Protein AF-A0A2S9F9P0-F1 (afdb_monomer_lite)

Sequence (264 aa):
LFSNRAIDYFRSATLDDRRYLLFNPVTKSKVTSEGEKVVTLLWDVLAAKGFEKNTYFCQVKDLIGALPRLEGTVHVNVAQILKFMPNYMLNPADYPQIDTRDDPADDVFFWSQGPARGASKVQFADWAPVYEKNLNIANVARFYEQVQAFKELLTTAAPDAEQQADLDFVLVIGHLFTLVVYGQLILEQAELTGLEADLVDQIFDVQIRDFSAYAVALHGKPSSTPAQQEWALSAVRKPVADPARFDRVWQQVRSYDGAYAMRP

Foldseek 3Di:
DLVQLLVLLLLVDDPQRPVNQLSVLLCQAVVLVVQLVVLVVVCVVCPPVCCPPPDPSVVCNVCSVCRSPVPHHSLVSLLSNVLQLCQQLPNADDDDDGARDPDPDDSVVVVVPDDPPPSNVRHHHHLLVLLVVLVVQQLSVLVVLLSVLLSVCCVPVNQDPVLNVVSQLSSLNSQLSSLSSSLSSLSVVCVNVVPDSLVNSVVSQVSLVSNLVSLVVNLPDPPHDPVSVVSSVVSRDHRDDDVVSVVVVVVVVVVCVVVDDDDD

pLDDT: mean 93.83, std 5.95, range [64.88, 98.88]

Radius of gyration: 19.69 Å; chains: 1; bounding box: 42×45×58 Å

Structure (mmCIF, N/CA/C/O backbone):
data_AF-A0A2S9F9P0-F1
#
_entry.id   AF-A0A2S9F9P0-F1
#
loop_
_atom_site.group_PDB
_atom_site.id
_atom_site.type_symbol
_atom_site.label_atom_id
_atom_site.label_alt_id
_atom_site.label_comp_id
_atom_site.label_asym_id
_atom_site.label_entity_id
_atom_site.label_seq_id
_atom_site.pdbx_PDB_ins_code
_atom_site.Cartn_x
_atom_site.Cartn_y
_atom_site.Cartn_z
_atom_site.occupancy
_atom_site.B_iso_or_equiv
_atom_site.auth_seq_id
_atom_site.auth_comp_id
_atom_site.auth_asym_id
_atom_site.auth_atom_id
_atom_site.pdbx_PDB_model_num
ATOM 1 N N . LEU A 1 1 ? -5.703 -6.388 8.093 1.00 95.19 1 LEU A N 1
ATOM 2 C CA . LEU A 1 1 ? -6.173 -6.682 6.719 1.00 95.19 1 LEU A CA 1
ATOM 3 C C . LEU A 1 1 ? -5.036 -7.227 5.869 1.00 95.19 1 LEU A C 1
ATOM 5 O O . LEU A 1 1 ? -4.932 -8.441 5.799 1.00 95.19 1 LEU A O 1
ATOM 9 N N . PHE A 1 2 ? -4.133 -6.382 5.355 1.00 97.69 2 PHE A N 1
ATOM 10 C CA . PHE A 1 2 ? -3.025 -6.815 4.489 1.00 97.69 2 PHE A CA 1
ATOM 11 C C . PHE A 1 2 ? -2.223 -8.010 5.031 1.00 97.69 2 PHE A C 1
ATOM 13 O O . PHE A 1 2 ? -2.127 -9.026 4.356 1.00 97.69 2 PHE A O 1
ATOM 20 N N . SER A 1 3 ? -1.684 -7.921 6.256 1.00 96.69 3 SER A N 1
ATOM 21 C CA . SER A 1 3 ? -0.835 -8.990 6.807 1.00 96.69 3 SER A CA 1
ATOM 22 C C . SER A 1 3 ? -1.573 -10.313 6.995 1.00 96.69 3 SER A C 1
ATOM 24 O O . SER A 1 3 ? -0.977 -11.357 6.773 1.00 96.69 3 SER A O 1
ATOM 26 N N . ASN A 1 4 ? -2.862 -10.276 7.359 1.00 95.88 4 ASN A N 1
ATOM 27 C CA . ASN A 1 4 ? -3.669 -11.494 7.477 1.00 95.88 4 ASN A CA 1
ATOM 28 C C . ASN A 1 4 ? -3.796 -12.168 6.114 1.00 95.88 4 ASN A C 1
ATOM 30 O O . ASN A 1 4 ? -3.543 -13.360 6.006 1.00 95.88 4 ASN A O 1
ATOM 34 N N . ARG A 1 5 ? -4.063 -11.383 5.064 1.00 98.00 5 ARG A N 1
ATOM 35 C CA . ARG A 1 5 ? -4.126 -11.930 3.713 1.00 98.00 5 ARG A CA 1
ATOM 36 C C . ARG A 1 5 ? -2.781 -12.453 3.230 1.00 98.00 5 ARG A C 1
ATOM 38 O O . ARG A 1 5 ? -2.704 -13.504 2.609 1.00 98.00 5 ARG A O 1
ATOM 45 N N . ALA A 1 6 ? -1.702 -11.728 3.524 1.00 97.44 6 ALA A N 1
ATOM 46 C CA . ALA A 1 6 ? -0.351 -12.145 3.172 1.00 97.44 6 ALA A CA 1
ATOM 47 C C . ALA A 1 6 ? 0.015 -13.495 3.815 1.00 97.44 6 ALA A C 1
ATOM 49 O O . ALA A 1 6 ? 0.656 -14.311 3.157 1.00 97.44 6 ALA A O 1
ATOM 50 N N . ILE A 1 7 ? -0.434 -13.762 5.050 1.00 96.00 7 ILE A N 1
ATOM 51 C CA . ILE A 1 7 ? -0.229 -15.054 5.725 1.00 96.00 7 ILE A CA 1
ATOM 52 C C . ILE A 1 7 ? -0.832 -16.203 4.912 1.00 96.00 7 ILE A C 1
ATOM 54 O O . ILE A 1 7 ? -0.161 -17.219 4.755 1.00 96.00 7 ILE A O 1
ATOM 58 N N . ASP A 1 8 ? -2.018 -16.045 4.320 1.00 97.00 8 ASP A N 1
ATOM 59 C CA . ASP A 1 8 ? -2.614 -17.099 3.487 1.00 97.00 8 ASP A CA 1
ATOM 60 C C . ASP A 1 8 ? -1.707 -17.475 2.304 1.00 97.00 8 ASP A C 1
ATOM 62 O O . ASP A 1 8 ? -1.494 -18.654 2.012 1.00 97.00 8 ASP A O 1
ATOM 66 N N . TYR A 1 9 ? -1.096 -16.473 1.664 1.00 96.25 9 TYR A N 1
ATOM 67 C CA . TYR A 1 9 ? -0.104 -16.690 0.609 1.00 96.25 9 TYR A CA 1
ATOM 68 C C . TYR A 1 9 ? 1.187 -17.321 1.138 1.00 96.25 9 TYR A C 1
ATOM 70 O O . TYR A 1 9 ? 1.811 -18.109 0.433 1.00 96.25 9 TYR A O 1
ATOM 78 N N . PHE A 1 10 ? 1.604 -16.998 2.364 1.00 94.88 10 PHE A N 1
ATOM 79 C CA . PHE A 1 10 ? 2.802 -17.582 2.977 1.00 94.88 10 PHE A CA 1
ATOM 80 C C . PHE A 1 10 ? 2.592 -19.068 3.268 1.00 94.88 10 PHE A C 1
ATOM 82 O O . PHE A 1 10 ? 3.451 -19.887 2.946 1.00 94.88 10 PHE A O 1
ATOM 89 N N . ARG A 1 11 ? 1.423 -19.416 3.813 1.00 95.31 11 ARG A N 1
ATOM 90 C CA . ARG A 1 11 ? 1.030 -20.786 4.170 1.00 95.31 11 ARG A CA 1
ATOM 91 C C . ARG A 1 11 ? 0.621 -21.641 2.968 1.00 95.31 11 ARG A C 1
ATOM 93 O O . ARG A 1 11 ? 0.435 -22.845 3.115 1.00 95.31 11 ARG A O 1
ATOM 100 N N . SER A 1 12 ? 0.489 -21.029 1.792 1.00 94.88 12 SER A N 1
ATOM 101 C CA . SER A 1 12 ? 0.196 -21.708 0.520 1.00 94.88 12 SER A CA 1
ATOM 102 C C . SER A 1 12 ? 1.380 -21.692 -0.453 1.00 94.88 12 SER A C 1
ATOM 104 O O . SER A 1 12 ? 1.256 -22.145 -1.590 1.00 94.88 12 SER A O 1
ATOM 106 N N . ALA A 1 13 ? 2.526 -21.149 -0.034 1.00 94.31 13 ALA A N 1
ATOM 107 C CA . ALA A 1 13 ? 3.686 -20.975 -0.894 1.00 94.31 13 ALA A CA 1
ATOM 108 C C . ALA A 1 13 ? 4.312 -22.315 -1.308 1.00 94.31 13 ALA A C 1
ATOM 110 O O . ALA A 1 13 ? 4.388 -23.267 -0.530 1.00 94.31 13 ALA A O 1
ATOM 111 N N . THR A 1 14 ? 4.807 -22.366 -2.544 1.00 93.25 14 THR A N 1
ATOM 112 C CA . THR A 1 14 ? 5.525 -23.518 -3.106 1.00 93.25 14 THR A CA 1
ATOM 113 C C . THR A 1 14 ? 6.700 -23.043 -3.970 1.00 93.25 14 THR A C 1
ATOM 115 O O . THR A 1 14 ? 6.962 -21.845 -4.104 1.00 93.25 14 THR A O 1
ATOM 118 N N . LEU A 1 15 ? 7.455 -23.972 -4.571 1.00 92.31 15 LEU A N 1
ATOM 119 C CA . LEU A 1 15 ? 8.487 -23.600 -5.549 1.00 92.31 15 LEU A CA 1
ATOM 120 C C . LEU A 1 15 ? 7.892 -23.008 -6.838 1.00 92.31 15 LEU A C 1
ATOM 122 O O . LEU A 1 15 ? 8.567 -22.201 -7.482 1.00 92.31 15 LEU A O 1
ATOM 126 N N . ASP A 1 16 ? 6.645 -23.361 -7.161 1.00 91.31 16 ASP A N 1
ATOM 127 C CA . ASP A 1 16 ? 5.926 -22.893 -8.350 1.00 91.31 16 ASP A CA 1
ATOM 128 C C . ASP A 1 16 ? 5.093 -21.630 -8.058 1.00 91.31 16 ASP A C 1
ATOM 130 O O . ASP A 1 16 ? 4.994 -20.737 -8.901 1.00 91.31 16 ASP A O 1
ATOM 134 N N . ASP A 1 17 ? 4.568 -21.492 -6.834 1.00 93.88 17 ASP A N 1
ATOM 135 C CA . ASP A 1 17 ? 3.888 -20.286 -6.353 1.00 93.88 17 ASP A CA 1
ATOM 136 C C . ASP A 1 17 ? 4.752 -19.520 -5.347 1.00 93.88 17 ASP A C 1
ATOM 138 O O . ASP A 1 17 ? 4.771 -19.779 -4.140 1.00 93.88 17 ASP A O 1
ATOM 142 N N . ARG A 1 18 ? 5.472 -18.532 -5.881 1.00 94.19 18 ARG A N 1
ATOM 143 C CA . ARG A 1 18 ? 6.417 -17.700 -5.131 1.00 94.19 18 ARG A CA 1
ATOM 144 C C . ARG A 1 18 ? 5.903 -16.279 -4.887 1.00 94.19 18 ARG A C 1
ATOM 146 O O . ARG A 1 18 ? 6.705 -15.395 -4.576 1.00 94.19 18 ARG A O 1
ATOM 153 N N . ARG A 1 19 ? 4.589 -16.037 -5.006 1.00 95.50 19 ARG A N 1
ATOM 154 C CA . ARG A 1 19 ? 3.974 -14.702 -4.830 1.00 95.50 19 ARG A CA 1
ATOM 155 C C . ARG A 1 19 ? 4.250 -14.101 -3.445 1.00 95.50 19 ARG A C 1
ATOM 157 O O . ARG A 1 19 ? 4.406 -12.886 -3.318 1.00 95.50 19 ARG A O 1
ATOM 164 N N . TYR A 1 20 ? 4.439 -14.952 -2.430 1.00 93.88 20 TYR A N 1
ATOM 165 C CA . TYR A 1 20 ? 4.835 -14.554 -1.073 1.00 93.88 20 TYR A CA 1
ATOM 166 C C . TYR A 1 20 ? 6.089 -13.663 -1.019 1.00 93.88 20 TYR A C 1
ATOM 168 O O . TYR A 1 20 ? 6.221 -12.844 -0.108 1.00 93.88 20 TYR A O 1
ATOM 176 N N . LEU A 1 21 ? 6.996 -13.783 -1.998 1.00 93.94 21 LEU A N 1
ATOM 177 C CA . LEU A 1 21 ? 8.233 -13.001 -2.053 1.00 93.94 21 LEU A CA 1
ATOM 178 C C . LEU A 1 21 ? 8.004 -11.501 -2.269 1.00 93.94 21 LEU A C 1
ATOM 180 O O . LEU A 1 21 ? 8.886 -10.719 -1.923 1.00 93.94 21 LEU A O 1
ATOM 184 N N . LEU A 1 22 ? 6.854 -11.099 -2.817 1.00 95.25 22 LEU A N 1
ATOM 185 C CA . LEU A 1 22 ? 6.439 -9.697 -2.885 1.00 95.25 22 LEU A CA 1
ATOM 186 C C . LEU A 1 22 ? 5.702 -9.279 -1.609 1.00 95.25 22 LEU A C 1
ATOM 188 O O . LEU A 1 22 ? 5.976 -8.218 -1.053 1.00 95.25 22 LEU A O 1
ATOM 192 N N . PHE A 1 23 ? 4.782 -10.107 -1.116 1.00 95.62 23 PHE A N 1
ATOM 193 C CA . PHE A 1 23 ? 3.949 -9.727 0.026 1.00 95.62 23 PHE A CA 1
ATOM 194 C C . PHE A 1 23 ? 4.746 -9.632 1.330 1.00 95.62 23 PHE A C 1
ATOM 196 O O . PHE A 1 23 ? 4.470 -8.754 2.141 1.00 95.62 23 PHE A O 1
ATOM 203 N N . ASN A 1 24 ? 5.785 -10.451 1.507 1.00 91.88 24 ASN A N 1
ATOM 204 C CA . ASN A 1 24 ? 6.659 -10.391 2.678 1.00 91.88 24 ASN A CA 1
ATOM 205 C C . ASN A 1 24 ? 7.367 -9.028 2.846 1.00 91.88 24 ASN A C 1
ATOM 207 O O . ASN A 1 24 ? 7.176 -8.382 3.881 1.00 91.88 24 ASN A O 1
ATOM 211 N N . PRO A 1 25 ? 8.117 -8.505 1.854 1.00 90.81 25 PRO A N 1
ATOM 212 C CA . PRO A 1 25 ? 8.732 -7.189 1.992 1.00 90.81 25 PRO A CA 1
ATOM 213 C C . PRO A 1 25 ? 7.705 -6.047 2.074 1.00 90.81 25 PRO A C 1
ATOM 215 O O . PRO A 1 25 ? 7.995 -5.036 2.718 1.00 90.81 25 PRO A O 1
ATOM 218 N N . VAL A 1 26 ? 6.497 -6.184 1.506 1.00 94.44 26 VAL A N 1
ATOM 219 C CA . VAL A 1 26 ? 5.414 -5.194 1.694 1.00 94.44 26 VAL A CA 1
ATOM 220 C C . VAL A 1 26 ? 4.886 -5.216 3.134 1.00 94.44 26 VAL A C 1
ATOM 222 O O . VAL A 1 26 ? 4.750 -4.148 3.731 1.00 94.44 26 VAL A O 1
ATOM 225 N N . THR A 1 27 ? 4.677 -6.394 3.737 1.00 92.81 27 THR A N 1
ATOM 226 C CA . THR A 1 27 ? 4.349 -6.528 5.170 1.00 92.81 27 THR A CA 1
ATOM 227 C C . THR A 1 27 ? 5.423 -5.857 6.017 1.00 92.81 27 THR A C 1
ATOM 229 O O . THR A 1 27 ? 5.123 -5.026 6.871 1.00 92.81 27 THR A O 1
ATOM 232 N N . LYS A 1 28 ? 6.693 -6.161 5.746 1.00 89.06 28 LYS A N 1
ATOM 233 C CA . LYS A 1 28 ? 7.813 -5.613 6.508 1.00 89.06 28 LYS A CA 1
ATOM 234 C C . LYS A 1 28 ? 7.894 -4.095 6.402 1.00 89.06 28 LYS A C 1
ATOM 236 O O . LYS A 1 28 ? 8.149 -3.442 7.406 1.00 89.06 28 LYS A O 1
ATOM 241 N N . SER A 1 29 ? 7.730 -3.529 5.208 1.00 89.06 29 SER A N 1
ATOM 242 C CA . SER A 1 29 ? 7.947 -2.096 4.968 1.00 89.06 29 SER A CA 1
ATOM 243 C C . SER A 1 29 ? 6.680 -1.261 5.146 1.00 89.06 29 SER A C 1
ATOM 245 O O . SER A 1 29 ? 6.635 -0.412 6.031 1.00 89.06 29 SER A O 1
ATOM 247 N N . LYS A 1 30 ? 5.630 -1.499 4.353 1.00 92.25 30 LYS A N 1
ATOM 248 C CA . LYS A 1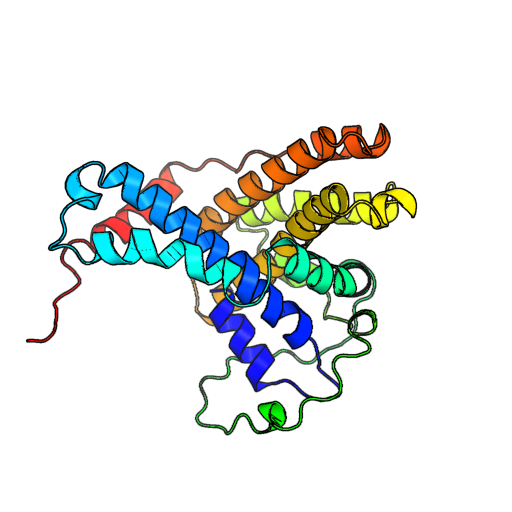 30 ? 4.424 -0.662 4.353 1.00 92.25 30 LYS A CA 1
ATOM 249 C C . LYS A 1 30 ? 3.654 -0.783 5.662 1.00 92.25 30 LYS A C 1
ATOM 251 O O . LYS A 1 30 ? 3.339 0.244 6.250 1.00 92.25 30 LYS A O 1
ATOM 256 N N . VAL A 1 31 ? 3.380 -1.998 6.145 1.00 93.06 31 VAL A N 1
ATOM 257 C CA . VAL A 1 31 ? 2.544 -2.182 7.351 1.00 93.06 31 VAL A CA 1
ATOM 258 C C . VAL A 1 31 ? 3.208 -1.568 8.582 1.00 93.06 31 VAL A C 1
ATOM 260 O O . VAL A 1 31 ? 2.549 -0.870 9.349 1.00 93.06 31 VAL A O 1
ATOM 263 N N . THR A 1 32 ? 4.513 -1.780 8.766 1.00 91.94 32 THR A N 1
ATOM 264 C CA . THR A 1 32 ? 5.229 -1.219 9.922 1.00 91.94 32 THR A CA 1
ATOM 265 C C . THR A 1 32 ? 5.345 0.305 9.839 1.00 91.94 32 THR A C 1
ATOM 267 O O . THR A 1 32 ? 5.177 0.972 10.859 1.00 91.94 32 THR A O 1
ATOM 270 N N . SER A 1 33 ? 5.560 0.876 8.646 1.00 91.75 33 SER A N 1
ATOM 271 C CA . SER A 1 33 ? 5.567 2.332 8.450 1.00 91.75 33 SER A CA 1
ATOM 272 C C . SER A 1 33 ? 4.194 2.969 8.684 1.00 91.75 33 SER A C 1
ATOM 274 O O . SER A 1 33 ? 4.125 4.056 9.252 1.00 91.75 33 SER A O 1
ATOM 276 N N . GLU A 1 34 ? 3.098 2.305 8.308 1.00 93.69 34 GLU A N 1
ATOM 277 C CA . GLU A 1 34 ? 1.753 2.768 8.677 1.00 93.69 34 GLU A CA 1
ATOM 278 C C . GLU A 1 34 ? 1.524 2.684 10.192 1.00 93.69 34 GLU A C 1
ATOM 280 O O . GLU A 1 34 ? 0.939 3.596 10.772 1.00 93.69 34 GLU A O 1
ATOM 285 N N . GLY A 1 35 ? 2.059 1.657 10.860 1.00 93.81 35 GLY A N 1
ATOM 286 C CA . GLY A 1 35 ? 2.063 1.572 12.323 1.00 93.81 35 GLY A CA 1
ATOM 287 C C . GLY A 1 35 ? 2.774 2.756 12.991 1.00 93.81 35 GLY A C 1
ATOM 288 O O . GLY A 1 35 ? 2.231 3.344 13.925 1.00 93.81 35 GLY A O 1
ATOM 289 N N . GLU A 1 36 ? 3.948 3.152 12.484 1.00 94.00 36 GLU A N 1
ATOM 290 C CA . GLU A 1 36 ? 4.677 4.350 12.938 1.00 94.00 36 GLU A CA 1
ATOM 291 C C . GLU A 1 36 ? 3.822 5.616 12.784 1.00 94.00 36 GLU A C 1
ATOM 293 O O . GLU A 1 36 ? 3.624 6.336 13.763 1.00 94.00 36 GLU A O 1
ATOM 298 N N . LYS A 1 37 ? 3.229 5.841 11.601 1.00 95.12 37 LYS A N 1
ATOM 299 C CA . LYS A 1 37 ? 2.344 6.993 11.350 1.00 95.12 37 LYS A CA 1
ATOM 300 C C . LYS A 1 37 ? 1.150 7.030 12.304 1.00 95.12 37 LYS A C 1
ATOM 302 O O . LYS A 1 37 ? 0.832 8.089 12.839 1.00 95.12 37 LYS A O 1
ATOM 307 N N . VAL A 1 38 ? 0.487 5.893 12.528 1.00 95.12 38 VAL A N 1
ATOM 308 C CA . VAL A 1 38 ? -0.671 5.812 13.432 1.00 95.12 38 VAL A CA 1
ATOM 309 C C . VAL A 1 38 ? -0.273 6.183 14.859 1.00 95.12 38 VAL A C 1
ATOM 311 O O . VAL A 1 38 ? -0.986 6.951 15.500 1.00 95.12 38 VAL A O 1
ATOM 314 N N . VAL A 1 39 ? 0.871 5.703 15.355 1.00 95.69 39 VAL A N 1
ATOM 315 C CA . VAL A 1 39 ? 1.353 6.079 16.694 1.00 95.69 39 VAL A CA 1
ATOM 316 C C . VAL A 1 39 ? 1.666 7.572 16.773 1.00 95.69 39 VAL A C 1
ATOM 318 O O . VAL A 1 39 ? 1.312 8.197 17.770 1.00 95.69 39 VAL A O 1
ATOM 321 N N . THR A 1 40 ? 2.256 8.171 15.734 1.00 95.00 40 THR A N 1
ATOM 322 C CA . THR A 1 40 ? 2.461 9.628 15.679 1.00 95.00 40 THR A CA 1
ATOM 323 C C . THR A 1 40 ? 1.134 10.386 15.754 1.00 95.00 40 THR A C 1
ATOM 325 O O . THR A 1 40 ? 0.990 11.260 16.603 1.00 95.00 40 THR A O 1
ATOM 328 N N . LEU A 1 41 ? 0.132 9.999 14.957 1.00 95.62 41 LEU A N 1
ATOM 329 C CA . LEU A 1 41 ? -1.192 10.635 14.973 1.00 95.62 41 LEU A CA 1
ATOM 330 C C . LEU A 1 41 ? -1.897 10.487 16.330 1.00 95.62 41 LEU A C 1
ATOM 332 O O . LEU A 1 41 ? -2.536 11.420 16.808 1.00 95.62 41 LEU A O 1
ATOM 336 N N . LEU A 1 42 ? -1.768 9.329 16.984 1.00 94.62 42 LEU A N 1
ATOM 337 C CA . LEU A 1 42 ? -2.282 9.131 18.341 1.00 94.62 42 LEU A CA 1
ATOM 338 C C . LEU A 1 42 ? -1.551 10.011 19.360 1.00 94.62 42 LEU A C 1
ATOM 340 O O . LEU A 1 42 ? -2.174 10.509 20.298 1.00 94.62 42 LEU A O 1
ATOM 344 N N . TRP A 1 43 ? -0.246 10.223 19.185 1.00 94.81 43 TRP A N 1
ATOM 345 C CA . TRP A 1 43 ? 0.521 11.100 20.062 1.00 94.81 43 TRP A CA 1
ATOM 346 C C . TRP A 1 43 ? 0.066 12.554 19.923 1.00 94.81 43 TRP A C 1
ATOM 348 O O . TRP A 1 43 ? -0.105 13.219 20.942 1.00 94.81 43 TRP A O 1
ATOM 358 N N . ASP A 1 44 ? -0.233 13.019 18.708 1.00 95.12 44 ASP A N 1
ATOM 359 C CA . ASP A 1 44 ? -0.780 14.364 18.481 1.00 95.12 44 ASP A CA 1
ATOM 360 C C . ASP A 1 44 ? -2.106 14.582 19.236 1.00 95.12 44 ASP A C 1
ATOM 362 O O . ASP A 1 44 ? -2.350 15.666 19.766 1.00 95.12 44 ASP A O 1
ATOM 366 N N . VAL A 1 45 ? -2.934 13.536 19.364 1.00 93.12 45 VAL A N 1
ATOM 367 C CA . VAL A 1 45 ? -4.183 13.569 20.148 1.00 93.12 45 VAL A CA 1
ATOM 368 C C . VAL A 1 45 ? -3.919 13.547 21.658 1.00 93.12 45 VAL A C 1
ATOM 370 O O . VAL A 1 45 ? -4.549 14.291 22.411 1.00 93.12 45 VAL A O 1
ATOM 373 N N . LEU A 1 46 ? -3.002 12.695 22.129 1.00 92.50 46 LEU A N 1
ATOM 374 C CA . LEU A 1 46 ? -2.667 12.573 23.556 1.00 92.50 46 LEU A CA 1
ATOM 375 C C . LEU A 1 46 ? -1.872 13.775 24.089 1.00 92.50 46 LEU A C 1
ATOM 377 O O . LEU A 1 46 ? -1.903 14.057 25.293 1.00 92.50 46 LEU A O 1
ATOM 381 N N . ALA A 1 47 ? -1.149 14.464 23.207 1.00 92.44 47 ALA A N 1
ATOM 382 C CA . ALA A 1 47 ? -0.289 15.598 23.499 1.00 92.44 47 ALA A CA 1
ATOM 383 C C . ALA A 1 47 ? 0.647 15.320 24.695 1.00 92.44 47 ALA A C 1
ATOM 385 O O . ALA A 1 47 ? 1.406 14.346 24.706 1.00 92.44 47 ALA A O 1
ATOM 386 N N . ALA A 1 48 ? 0.585 16.163 25.732 1.00 92.62 48 ALA A N 1
ATOM 387 C CA . ALA A 1 48 ? 1.449 16.071 26.906 1.00 92.62 48 ALA A CA 1
ATOM 388 C C . ALA A 1 48 ? 1.314 14.737 27.669 1.00 92.62 48 ALA A C 1
ATOM 390 O O . ALA A 1 48 ? 2.297 14.273 28.248 1.00 92.62 48 ALA A O 1
ATOM 391 N N . LYS A 1 49 ? 0.144 14.076 27.623 1.00 88.19 49 LYS A N 1
ATOM 392 C CA . LYS A 1 49 ? -0.057 12.777 28.290 1.00 88.19 49 LYS A CA 1
ATOM 393 C C . LYS A 1 49 ? 0.818 11.671 27.707 1.00 88.19 49 LYS A C 1
ATOM 395 O O . LYS A 1 49 ? 1.151 10.723 28.409 1.00 88.19 49 LYS A O 1
ATOM 400 N N . GLY A 1 50 ? 1.252 11.804 26.452 1.00 88.44 50 GLY A N 1
ATOM 401 C CA . GLY A 1 50 ? 2.173 10.848 25.835 1.00 88.44 50 GLY A CA 1
ATOM 402 C C . GLY A 1 50 ? 3.547 10.775 26.520 1.00 88.44 50 GLY A C 1
ATOM 403 O O . GLY A 1 50 ? 4.272 9.804 26.318 1.00 88.44 50 GLY A O 1
ATOM 404 N N . PHE A 1 51 ? 3.910 11.764 27.348 1.00 88.75 51 PHE A N 1
ATOM 405 C CA . PHE A 1 51 ? 5.155 11.768 28.128 1.00 88.75 51 PHE A CA 1
ATOM 406 C C . PHE A 1 51 ? 5.024 11.115 29.514 1.00 88.75 51 PHE A C 1
ATOM 408 O O . PHE A 1 51 ? 6.024 10.966 30.221 1.00 88.75 51 PHE A O 1
ATOM 415 N N . GLU A 1 52 ? 3.816 10.731 29.932 1.00 93.19 52 GLU A N 1
ATOM 416 C CA . GLU A 1 52 ? 3.586 10.111 31.235 1.00 93.19 52 GLU A CA 1
ATOM 417 C C . GLU A 1 52 ? 4.171 8.691 31.274 1.00 93.19 52 GLU A C 1
ATOM 419 O O . GLU A 1 52 ? 3.683 7.767 30.617 1.00 93.19 52 GLU A O 1
ATOM 424 N N . LYS A 1 53 ? 5.229 8.509 32.076 1.00 91.00 53 LYS A N 1
ATOM 425 C CA . LYS A 1 53 ? 6.021 7.265 32.161 1.00 91.00 53 LYS A CA 1
ATOM 426 C C . LYS A 1 53 ? 5.222 6.032 32.594 1.00 91.00 53 LYS A C 1
ATOM 428 O O . LYS A 1 53 ? 5.638 4.910 32.340 1.00 91.00 53 LYS A O 1
ATOM 433 N N . ASN A 1 54 ? 4.103 6.239 33.278 1.00 89.75 54 ASN A N 1
ATOM 434 C CA . ASN A 1 54 ? 3.197 5.206 33.777 1.00 89.75 54 ASN A CA 1
ATOM 435 C C . ASN A 1 54 ? 2.150 4.762 32.739 1.00 89.75 54 ASN A C 1
ATOM 437 O O . ASN A 1 54 ? 1.246 4.003 33.079 1.00 89.75 54 ASN A O 1
ATOM 441 N N . THR A 1 55 ? 2.259 5.206 31.484 1.00 87.81 55 THR A N 1
ATOM 442 C CA . THR A 1 55 ? 1.384 4.768 30.392 1.00 87.81 55 THR A CA 1
ATOM 443 C C . THR A 1 55 ? 2.088 3.756 29.490 1.00 87.81 55 THR A C 1
ATOM 445 O O . THR A 1 55 ? 3.291 3.843 29.241 1.00 87.81 55 THR A O 1
ATOM 448 N N . TYR A 1 56 ? 1.322 2.815 28.930 1.00 88.75 56 TYR A N 1
ATOM 449 C CA . TYR A 1 56 ? 1.812 1.946 27.852 1.00 88.75 56 TYR A CA 1
ATOM 450 C C . TYR A 1 56 ? 2.298 2.768 26.647 1.00 88.75 56 TYR A C 1
ATOM 452 O O . TYR A 1 56 ? 3.318 2.451 26.036 1.00 88.75 56 TYR A O 1
ATOM 460 N N . PHE A 1 57 ? 1.611 3.877 26.356 1.00 93.12 57 PHE A N 1
ATOM 461 C CA . PHE A 1 57 ? 1.923 4.745 25.225 1.00 93.12 57 PHE A CA 1
ATOM 462 C C . PHE A 1 57 ? 3.346 5.317 25.279 1.00 93.12 57 PHE A C 1
ATOM 464 O O . PHE A 1 57 ? 4.008 5.390 24.244 1.00 93.12 57 PHE A O 1
ATOM 471 N N . CYS A 1 58 ? 3.856 5.645 26.474 1.00 91.88 58 CYS A N 1
ATOM 472 C CA . CYS A 1 58 ? 5.229 6.125 26.635 1.00 91.88 58 CYS A CA 1
ATOM 473 C C . CYS A 1 58 ? 6.274 5.111 26.138 1.00 91.88 58 CYS A C 1
ATOM 475 O O . CYS A 1 58 ? 7.312 5.524 25.637 1.00 91.88 58 CYS A O 1
ATOM 477 N N . GLN A 1 59 ? 6.006 3.804 26.236 1.00 92.44 59 GLN A N 1
ATOM 478 C CA . GLN A 1 59 ? 6.894 2.768 25.696 1.00 92.44 59 GLN A CA 1
ATOM 479 C C . GLN A 1 59 ? 6.721 2.621 24.182 1.00 92.44 59 GLN A C 1
ATOM 481 O O . GLN A 1 59 ? 7.700 2.544 23.443 1.00 92.44 59 GLN A O 1
ATOM 486 N N . VAL A 1 60 ? 5.472 2.610 23.704 1.00 93.62 60 VAL A N 1
ATOM 487 C CA . VAL A 1 60 ? 5.170 2.423 22.277 1.00 93.62 60 VAL A CA 1
ATOM 488 C C . VAL A 1 60 ? 5.771 3.533 21.426 1.00 93.62 60 VAL A C 1
ATOM 490 O O . VAL A 1 60 ? 6.395 3.230 20.412 1.00 93.62 60 VAL A O 1
ATOM 493 N N . LYS A 1 61 ? 5.638 4.800 21.838 1.00 92.12 61 LYS A N 1
ATOM 494 C CA . LYS A 1 61 ? 6.175 5.936 21.073 1.00 92.12 61 LYS A CA 1
ATOM 495 C C . LYS A 1 61 ? 7.696 5.857 20.879 1.00 92.12 61 LYS A C 1
ATOM 497 O O . LYS A 1 61 ? 8.194 6.306 19.853 1.00 92.12 61 LYS A O 1
ATOM 502 N N . ASP A 1 62 ? 8.417 5.267 21.836 1.00 90.75 62 ASP A N 1
ATOM 503 C CA . ASP A 1 62 ? 9.878 5.145 21.788 1.00 90.75 62 ASP A CA 1
ATOM 504 C C . ASP A 1 62 ? 10.319 3.937 20.940 1.00 90.75 62 ASP A C 1
ATOM 506 O O . ASP A 1 62 ? 11.386 3.962 20.327 1.00 90.75 62 ASP A O 1
ATOM 510 N N . LEU A 1 63 ? 9.497 2.883 20.872 1.00 93.12 63 LEU A N 1
ATOM 511 C CA . LEU A 1 63 ? 9.834 1.627 20.193 1.00 93.12 63 LEU A CA 1
ATOM 512 C C . LEU A 1 63 ? 9.291 1.523 18.763 1.00 93.12 63 LEU A C 1
ATOM 514 O O . LEU A 1 63 ? 9.887 0.825 17.942 1.00 93.12 63 LEU A O 1
ATOM 518 N N . ILE A 1 64 ? 8.184 2.198 18.433 1.00 92.88 64 ILE A N 1
ATOM 519 C CA . ILE A 1 64 ? 7.486 2.004 17.152 1.00 92.88 64 ILE A CA 1
ATOM 520 C C . ILE A 1 64 ? 8.379 2.305 15.939 1.00 92.88 64 ILE A C 1
ATOM 522 O O . ILE A 1 64 ? 8.323 1.594 14.937 1.00 92.88 64 ILE A O 1
ATOM 526 N N . GLY A 1 65 ? 9.274 3.293 16.056 1.00 90.38 65 GLY A N 1
ATOM 527 C CA . GLY A 1 65 ? 10.213 3.668 14.998 1.00 90.38 65 GLY A CA 1
ATOM 528 C C . GLY A 1 65 ? 11.267 2.597 14.692 1.00 90.38 65 GLY A C 1
ATOM 529 O O . GLY A 1 65 ? 11.883 2.631 13.624 1.00 90.38 65 GLY A O 1
ATOM 530 N N . ALA A 1 66 ? 11.473 1.615 15.574 1.00 90.56 66 ALA A N 1
ATOM 531 C CA . ALA A 1 66 ? 12.399 0.518 15.312 1.00 90.56 66 ALA A CA 1
ATOM 532 C C . ALA A 1 66 ? 11.854 -0.443 14.242 1.00 90.56 66 ALA A C 1
ATOM 534 O O . ALA A 1 66 ? 12.609 -0.858 13.361 1.00 90.56 66 ALA A O 1
ATOM 535 N N . LEU A 1 67 ? 10.551 -0.759 14.261 1.00 87.75 67 LEU A N 1
ATOM 536 C CA . LEU A 1 67 ? 9.968 -1.832 13.439 1.00 87.75 67 LEU A CA 1
ATOM 537 C C . LEU A 1 67 ? 10.257 -1.692 11.933 1.00 87.75 67 LEU A C 1
ATOM 539 O O . LEU A 1 67 ? 10.724 -2.664 11.337 1.00 87.75 67 LEU A O 1
ATOM 543 N N . PRO A 1 68 ? 10.106 -0.510 11.300 1.00 85.56 68 PRO A N 1
ATOM 544 C CA . PRO A 1 68 ? 10.397 -0.372 9.872 1.00 85.56 68 PRO A CA 1
ATOM 545 C C . PRO A 1 68 ? 11.887 -0.507 9.523 1.00 85.56 68 PRO A C 1
ATOM 547 O O . PRO A 1 68 ? 12.230 -0.706 8.354 1.00 85.56 68 PRO A O 1
ATOM 550 N N . ARG A 1 69 ? 12.783 -0.403 10.515 1.00 84.44 69 ARG A N 1
ATOM 551 C CA . ARG A 1 69 ? 14.237 -0.237 10.345 1.00 84.44 69 ARG A CA 1
ATOM 552 C C . ARG A 1 69 ? 15.063 -1.458 10.786 1.00 84.44 69 ARG A C 1
ATOM 554 O O . ARG A 1 69 ? 16.217 -1.553 10.381 1.00 84.44 69 ARG A O 1
ATOM 561 N N . LEU A 1 70 ? 14.494 -2.393 11.557 1.00 78.12 70 LEU A N 1
ATOM 562 C CA . LEU A 1 70 ? 15.212 -3.538 12.155 1.00 78.12 70 LEU A CA 1
ATOM 563 C C . LEU A 1 70 ? 15.807 -4.533 11.139 1.00 78.12 70 LEU A C 1
ATOM 565 O O . LEU A 1 70 ? 16.840 -5.132 11.412 1.00 78.12 70 LEU A O 1
ATOM 569 N N . GLU A 1 71 ? 15.214 -4.671 9.952 1.00 67.75 71 GLU A N 1
ATOM 570 C CA . GLU A 1 71 ? 15.653 -5.635 8.926 1.00 67.75 71 GLU A CA 1
ATOM 571 C C . GLU A 1 71 ? 15.933 -4.937 7.583 1.00 67.75 71 GLU A C 1
ATOM 573 O O . GLU A 1 71 ? 15.349 -5.236 6.542 1.00 67.75 71 GLU A O 1
ATOM 578 N N . GLY A 1 72 ? 16.788 -3.912 7.620 1.00 67.50 72 GLY A N 1
ATOM 579 C CA . GLY A 1 72 ? 17.187 -3.120 6.453 1.00 67.50 72 GLY A CA 1
ATOM 580 C C . GLY A 1 72 ? 16.361 -1.846 6.274 1.00 67.50 72 GLY A C 1
ATOM 581 O O . GLY A 1 72 ? 15.219 -1.748 6.727 1.00 67.50 72 GLY A O 1
ATOM 582 N N . THR A 1 73 ? 16.943 -0.847 5.611 1.00 73.56 73 THR A N 1
ATOM 583 C CA . THR A 1 73 ? 16.302 0.462 5.414 1.00 73.56 73 THR A CA 1
ATOM 584 C C . THR A 1 73 ? 15.063 0.352 4.523 1.00 73.56 73 THR A C 1
ATOM 586 O O . THR A 1 73 ? 14.921 -0.589 3.736 1.00 73.56 73 THR A O 1
ATOM 589 N N . VAL A 1 74 ? 14.156 1.330 4.614 1.00 70.94 74 VAL A N 1
ATOM 590 C CA . VAL A 1 74 ? 12.995 1.431 3.710 1.00 70.94 74 VAL A CA 1
ATOM 591 C C . VAL A 1 74 ? 13.448 1.339 2.246 1.00 70.94 74 VAL A C 1
ATOM 593 O O . VAL A 1 74 ? 12.875 0.566 1.483 1.00 70.94 74 VAL A O 1
ATOM 596 N N . HIS A 1 75 ? 14.554 2.003 1.893 1.00 74.25 75 HIS A N 1
ATOM 597 C CA . HIS A 1 75 ? 15.138 1.980 0.548 1.00 74.25 75 HIS A CA 1
ATOM 598 C C . HIS A 1 75 ? 15.479 0.574 0.039 1.00 74.25 75 HIS A C 1
ATOM 600 O O . HIS A 1 75 ? 15.117 0.224 -1.083 1.00 74.25 75 HIS A O 1
ATOM 606 N N . VAL A 1 76 ? 16.118 -0.260 0.866 1.00 78.81 76 VAL A N 1
ATOM 607 C CA . VAL A 1 76 ? 16.491 -1.627 0.466 1.00 78.81 76 VAL A CA 1
ATOM 608 C C . VAL A 1 76 ? 15.252 -2.480 0.192 1.00 78.81 76 VAL A C 1
ATOM 610 O O . VAL A 1 76 ? 15.225 -3.228 -0.784 1.00 78.81 76 VAL A O 1
ATOM 613 N N . ASN A 1 77 ? 14.208 -2.344 1.011 1.00 77.62 77 ASN A N 1
ATOM 614 C CA . ASN A 1 77 ? 12.981 -3.128 0.850 1.00 77.62 77 ASN A CA 1
ATOM 615 C C . ASN A 1 77 ? 12.171 -2.679 -0.368 1.00 77.62 77 ASN A C 1
ATOM 617 O O . ASN A 1 77 ? 11.704 -3.516 -1.136 1.00 77.62 77 ASN A O 1
ATOM 621 N N . VAL A 1 78 ? 12.068 -1.369 -0.603 1.00 82.31 78 VAL A N 1
ATOM 622 C CA . VAL A 1 78 ? 11.393 -0.825 -1.789 1.00 82.31 78 VAL A CA 1
ATOM 623 C C . VAL A 1 78 ? 12.103 -1.270 -3.074 1.00 82.31 78 VAL A C 1
ATOM 625 O O . VAL A 1 78 ? 11.447 -1.702 -4.021 1.00 82.31 78 VAL A O 1
ATOM 628 N N . ALA A 1 79 ? 13.439 -1.284 -3.093 1.00 83.19 79 ALA A N 1
ATOM 629 C CA . ALA A 1 79 ? 14.204 -1.805 -4.227 1.00 83.19 79 ALA A CA 1
ATOM 630 C C . ALA A 1 79 ? 13.977 -3.312 -4.471 1.00 83.19 79 ALA A C 1
ATOM 632 O O . ALA A 1 79 ? 13.994 -3.768 -5.614 1.00 83.19 79 ALA A O 1
ATOM 633 N N . GLN A 1 80 ? 13.754 -4.108 -3.419 1.00 86.62 80 GLN A N 1
ATOM 634 C CA . GLN A 1 80 ? 13.380 -5.520 -3.565 1.00 86.62 80 GLN A CA 1
ATOM 635 C C . GLN A 1 80 ? 11.968 -5.681 -4.137 1.00 86.62 80 GLN A C 1
ATOM 637 O O . GLN A 1 80 ? 11.783 -6.485 -5.049 1.00 86.62 80 GLN A O 1
ATOM 642 N N . ILE A 1 81 ? 11.007 -4.894 -3.646 1.00 92.38 81 ILE A N 1
ATOM 643 C CA . ILE A 1 81 ? 9.613 -4.872 -4.113 1.00 92.38 81 ILE A CA 1
ATOM 644 C C . ILE A 1 81 ? 9.547 -4.538 -5.610 1.00 92.38 81 ILE A C 1
ATOM 646 O O . ILE A 1 81 ? 8.856 -5.207 -6.375 1.00 92.38 81 ILE A O 1
ATOM 650 N N . LEU A 1 82 ? 10.328 -3.562 -6.067 1.00 93.94 82 LEU A N 1
ATOM 651 C CA . LEU A 1 82 ? 10.309 -3.118 -7.462 1.00 93.94 82 LEU A CA 1
ATOM 652 C C . LEU A 1 82 ? 10.723 -4.172 -8.487 1.00 93.94 82 LEU A C 1
ATOM 654 O O . LEU A 1 82 ? 10.312 -4.090 -9.642 1.00 93.94 82 LEU A O 1
ATOM 658 N N . LYS A 1 83 ? 11.467 -5.205 -8.077 1.00 93.12 83 LYS A N 1
ATOM 659 C CA . LYS A 1 83 ? 11.818 -6.324 -8.966 1.00 93.12 83 LYS A CA 1
ATOM 660 C C . LYS A 1 83 ? 10.584 -7.065 -9.483 1.00 93.12 83 LYS A C 1
ATOM 662 O O . LYS A 1 83 ? 10.667 -7.684 -10.538 1.00 93.12 83 LYS A O 1
ATOM 667 N N . PHE A 1 84 ? 9.472 -7.007 -8.753 1.00 96.38 84 PHE A N 1
ATOM 668 C CA . PHE A 1 84 ? 8.215 -7.667 -9.102 1.00 96.38 84 PHE A CA 1
ATOM 669 C C . PHE A 1 84 ? 7.291 -6.792 -9.956 1.00 96.38 84 PHE A C 1
ATOM 671 O O . PHE A 1 84 ? 6.375 -7.322 -10.580 1.00 96.38 84 PHE A O 1
ATOM 678 N N . MET A 1 85 ? 7.531 -5.476 -10.010 1.00 96.94 85 MET A N 1
ATOM 679 C CA . MET A 1 85 ? 6.621 -4.510 -10.630 1.00 96.94 85 MET A CA 1
ATOM 680 C C . MET A 1 85 ? 6.297 -4.825 -12.098 1.00 96.94 85 MET A C 1
ATOM 682 O O . MET A 1 85 ? 5.112 -4.809 -12.422 1.00 96.94 85 MET A O 1
ATOM 686 N N . PRO A 1 86 ? 7.263 -5.166 -12.982 1.00 95.75 86 PRO A N 1
ATOM 687 C CA . PRO A 1 86 ? 6.935 -5.451 -14.378 1.00 95.75 86 PRO A CA 1
ATOM 688 C C . PRO A 1 86 ? 5.951 -6.615 -14.523 1.00 95.75 86 PRO A C 1
ATOM 690 O O . PRO A 1 86 ? 4.950 -6.488 -15.224 1.00 95.75 86 PRO A O 1
ATOM 693 N N . ASN A 1 87 ? 6.186 -7.728 -13.819 1.00 97.69 87 ASN A N 1
ATOM 694 C CA . ASN A 1 87 ? 5.309 -8.890 -13.940 1.00 97.69 87 ASN A CA 1
ATOM 695 C C . ASN A 1 87 ? 3.973 -8.696 -13.236 1.00 97.69 87 ASN A C 1
ATOM 697 O O . ASN A 1 87 ? 2.951 -9.109 -13.769 1.00 97.69 87 ASN A O 1
ATOM 701 N N . TYR A 1 88 ? 3.975 -8.053 -12.068 1.00 98.25 88 TYR A N 1
ATOM 702 C CA . TYR A 1 88 ? 2.741 -7.756 -11.356 1.00 98.25 88 TYR A CA 1
ATOM 703 C C . TYR A 1 88 ? 1.843 -6.825 -12.182 1.00 98.25 88 TYR A C 1
ATOM 705 O O . TYR A 1 88 ? 0.657 -7.088 -12.328 1.00 98.25 88 TYR A O 1
ATOM 713 N N . MET A 1 89 ? 2.395 -5.748 -12.755 1.00 98.06 89 MET A N 1
ATOM 714 C CA . MET A 1 89 ? 1.591 -4.730 -13.438 1.00 98.06 89 MET A CA 1
ATOM 715 C C . MET A 1 89 ? 1.196 -5.115 -14.869 1.00 98.06 89 MET A C 1
ATOM 717 O O . MET A 1 89 ? 0.136 -4.682 -15.328 1.00 98.06 89 MET A O 1
ATOM 721 N N . LEU A 1 90 ? 2.044 -5.866 -15.587 1.00 96.94 90 LEU A N 1
ATOM 722 C CA . LEU A 1 90 ? 1.953 -5.993 -17.049 1.00 96.94 90 LEU A CA 1
ATOM 723 C C . LEU A 1 90 ? 1.970 -7.432 -17.586 1.00 96.94 90 LEU A C 1
ATOM 725 O O . LEU A 1 90 ? 1.695 -7.612 -18.769 1.00 96.94 90 LEU A O 1
ATOM 729 N N . ASN A 1 91 ? 2.295 -8.447 -16.778 1.00 97.25 91 ASN A N 1
ATOM 730 C CA . ASN A 1 91 ? 2.464 -9.823 -17.265 1.00 97.25 91 ASN A CA 1
ATOM 731 C C . ASN A 1 91 ? 1.825 -10.852 -16.308 1.00 97.25 91 ASN A C 1
ATOM 733 O O . ASN A 1 91 ? 2.551 -11.613 -15.649 1.00 97.25 91 ASN A O 1
ATOM 737 N N . PRO A 1 92 ? 0.479 -10.862 -16.206 1.00 96.88 92 PRO A N 1
ATOM 738 C CA . PRO A 1 92 ? -0.230 -11.767 -15.314 1.00 96.88 92 PRO A CA 1
ATOM 739 C C . PRO A 1 92 ? -0.077 -13.232 -15.750 1.00 96.88 92 PRO A C 1
ATOM 741 O O . PRO A 1 92 ? 0.213 -13.530 -16.909 1.00 96.88 92 PRO A O 1
ATOM 744 N N . ALA A 1 93 ? -0.288 -14.148 -14.811 1.00 97.06 93 ALA A N 1
ATOM 745 C CA . ALA A 1 93 ? -0.377 -15.585 -15.048 1.00 97.06 93 ALA A CA 1
ATOM 746 C C . ALA A 1 93 ? -1.554 -16.186 -14.274 1.00 97.06 93 ALA A C 1
ATOM 748 O O . ALA A 1 93 ? -2.033 -15.604 -13.297 1.00 97.06 93 ALA A O 1
ATOM 749 N N . ASP A 1 94 ? -1.991 -17.368 -14.695 1.00 95.56 94 ASP A N 1
ATOM 750 C CA . ASP A 1 94 ? -3.047 -18.099 -14.008 1.00 95.56 94 ASP A CA 1
ATOM 751 C C . ASP A 1 94 ? -2.517 -18.698 -12.705 1.00 95.56 94 ASP A C 1
ATOM 753 O O . ASP A 1 94 ? -1.525 -19.430 -12.685 1.00 95.56 94 ASP A O 1
ATOM 757 N N . TYR A 1 95 ? -3.210 -18.401 -11.611 1.00 94.38 95 TYR A N 1
ATOM 758 C CA . TYR A 1 95 ? -2.937 -18.970 -10.299 1.00 94.38 95 TYR A CA 1
ATOM 759 C C . TYR A 1 95 ? -4.237 -19.463 -9.670 1.00 94.38 95 TYR A C 1
ATOM 761 O O . TYR A 1 95 ? -5.287 -18.848 -9.876 1.00 94.38 95 TYR A O 1
ATOM 769 N N . PRO A 1 96 ? -4.183 -20.530 -8.856 1.00 93.00 96 PRO A N 1
ATOM 770 C CA . PRO A 1 96 ? -5.329 -20.910 -8.053 1.00 93.00 96 PRO A CA 1
ATOM 771 C C . PRO A 1 96 ? -5.680 -19.790 -7.068 1.00 93.00 96 PRO A C 1
ATOM 773 O O . PRO A 1 96 ? -4.809 -19.066 -6.560 1.00 93.00 96 PRO A O 1
ATOM 776 N N . GLN A 1 97 ? -6.976 -19.678 -6.786 1.00 92.75 97 GLN A N 1
ATOM 777 C CA . GLN A 1 97 ? -7.458 -18.870 -5.679 1.00 92.75 97 GLN A CA 1
ATOM 778 C C . GLN A 1 97 ? -6.901 -19.438 -4.369 1.00 92.75 97 GLN A C 1
ATOM 780 O O . GLN A 1 97 ? -6.890 -20.649 -4.160 1.00 92.75 97 GLN A O 1
ATOM 785 N N . ILE A 1 98 ? -6.411 -18.547 -3.509 1.00 94.75 98 ILE A N 1
ATOM 786 C CA . ILE A 1 98 ? -5.897 -18.902 -2.187 1.00 94.75 98 ILE A CA 1
ATOM 787 C C . ILE A 1 98 ? -7.000 -18.652 -1.163 1.00 94.75 98 ILE A C 1
ATOM 789 O O . ILE A 1 98 ? -7.415 -17.504 -0.985 1.00 94.75 98 ILE A O 1
ATOM 793 N N . ASP A 1 99 ? -7.456 -19.706 -0.497 1.00 93.81 99 ASP A N 1
ATOM 794 C CA . ASP A 1 99 ? -8.416 -19.611 0.605 1.00 93.81 99 ASP A CA 1
ATOM 795 C C . ASP A 1 99 ? -7.752 -19.095 1.889 1.00 93.81 99 ASP A C 1
ATOM 797 O O . ASP A 1 99 ? -6.525 -18.996 1.979 1.00 93.81 99 ASP A O 1
ATOM 801 N N . THR A 1 100 ? -8.563 -18.767 2.894 1.00 96.44 100 THR A N 1
ATOM 802 C CA . THR A 1 100 ? -8.068 -18.473 4.244 1.00 96.44 100 THR A CA 1
ATOM 803 C C . THR A 1 100 ? -7.339 -19.696 4.809 1.00 96.44 100 THR A C 1
ATOM 805 O O . THR A 1 100 ? -7.867 -20.808 4.786 1.00 96.44 100 THR A O 1
ATOM 808 N N . ARG A 1 101 ? -6.129 -19.497 5.338 1.00 94.75 101 ARG A N 1
ATOM 809 C CA . ARG A 1 101 ? -5.299 -20.538 5.960 1.00 94.75 101 ARG A CA 1
ATOM 810 C C . ARG A 1 101 ? -5.264 -20.320 7.472 1.00 94.75 101 ARG A C 1
ATOM 812 O O . ARG A 1 101 ? -4.259 -19.863 8.019 1.00 94.75 101 ARG A O 1
ATOM 819 N N . ASP A 1 102 ? -6.361 -20.640 8.154 1.00 91.94 102 ASP A N 1
ATOM 820 C CA . ASP A 1 102 ? -6.476 -20.694 9.624 1.00 91.94 102 ASP A CA 1
ATOM 821 C C . ASP A 1 102 ? -6.437 -22.134 10.174 1.00 91.94 102 ASP A C 1
ATOM 823 O O . ASP A 1 102 ? -6.547 -22.369 11.378 1.00 91.94 102 ASP A O 1
ATOM 827 N N . ASP A 1 103 ? -6.222 -23.102 9.286 1.00 93.94 103 ASP A N 1
ATOM 828 C CA . ASP A 1 103 ? -6.157 -24.519 9.586 1.00 93.94 103 ASP A CA 1
ATOM 829 C C . ASP A 1 103 ? -4.911 -24.882 10.413 1.00 93.94 103 ASP A C 1
ATOM 831 O O . ASP A 1 103 ? -3.856 -24.246 10.279 1.00 93.94 103 ASP A O 1
ATOM 835 N N . PRO A 1 104 ? -4.979 -25.936 11.248 1.00 94.25 104 PRO A N 1
ATOM 836 C CA . PRO A 1 104 ? -3.863 -26.396 12.073 1.00 94.25 104 PRO A CA 1
ATOM 837 C C . PRO A 1 104 ? -2.859 -27.247 11.265 1.00 94.25 104 PRO A C 1
ATOM 839 O O . PRO A 1 104 ? -2.500 -28.346 11.680 1.00 94.25 104 PRO A O 1
ATOM 842 N N . ALA A 1 105 ? -2.449 -26.775 10.085 1.00 91.25 105 ALA A N 1
ATOM 843 C CA . ALA A 1 105 ? -1.464 -27.436 9.230 1.00 91.25 105 ALA A CA 1
ATOM 844 C C . ALA A 1 105 ? -0.034 -26.924 9.452 1.00 91.25 105 ALA A C 1
ATOM 846 O O . ALA A 1 105 ? 0.180 -25.762 9.802 1.00 91.25 105 ALA A O 1
ATOM 847 N N . ASP A 1 106 ? 0.939 -27.790 9.171 1.00 90.69 106 ASP A N 1
ATOM 848 C CA . ASP A 1 106 ? 2.362 -27.463 9.242 1.00 90.69 106 ASP A CA 1
ATOM 849 C C . ASP A 1 106 ? 2.816 -26.609 8.048 1.00 90.69 106 ASP A C 1
ATOM 851 O O . ASP A 1 106 ? 2.633 -26.980 6.886 1.00 90.69 106 ASP A O 1
ATOM 855 N N . ASP A 1 107 ? 3.534 -25.519 8.322 1.00 90.62 107 ASP A N 1
ATOM 856 C CA . ASP A 1 107 ? 4.108 -24.637 7.297 1.00 90.62 107 ASP A CA 1
ATOM 857 C C . ASP A 1 107 ? 5.475 -25.156 6.799 1.00 90.62 107 ASP A C 1
ATOM 859 O O . ASP A 1 107 ? 6.488 -24.454 6.808 1.00 90.62 107 ASP A O 1
ATOM 863 N N . VAL A 1 108 ? 5.533 -26.423 6.370 1.00 91.06 108 VAL A N 1
ATOM 864 C CA . VAL A 1 108 ? 6.790 -27.131 6.035 1.00 91.06 108 VAL A CA 1
ATOM 865 C C . VAL A 1 108 ? 7.601 -26.417 4.947 1.00 91.06 108 VAL A C 1
ATOM 867 O O . VAL A 1 108 ? 8.837 -26.436 4.978 1.00 91.06 108 VAL A O 1
ATOM 870 N N . PHE A 1 109 ? 6.931 -25.740 4.006 1.00 91.75 109 PHE A N 1
ATOM 871 C CA . PHE A 1 109 ? 7.605 -24.990 2.944 1.00 91.75 109 PHE A CA 1
ATOM 872 C C . PHE A 1 109 ? 8.521 -23.883 3.484 1.00 91.75 109 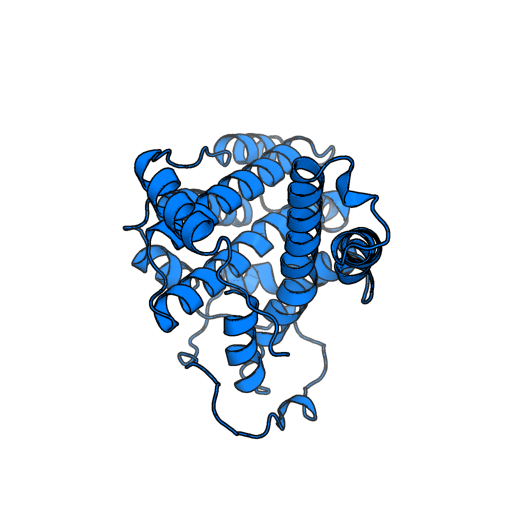PHE A C 1
ATOM 874 O O . PHE A 1 109 ? 9.527 -23.570 2.847 1.00 91.75 109 PHE A O 1
ATOM 881 N N . PHE A 1 110 ? 8.265 -23.363 4.689 1.00 87.88 110 PHE A N 1
ATOM 882 C CA . PHE A 1 110 ? 9.142 -22.397 5.351 1.00 87.88 110 PHE A CA 1
ATOM 883 C C . PHE A 1 110 ? 10.600 -22.882 5.437 1.00 87.88 110 PHE A C 1
ATOM 885 O O . PHE A 1 110 ? 11.519 -22.082 5.262 1.00 87.88 110 PHE A O 1
ATOM 892 N N . TRP A 1 111 ? 10.814 -24.189 5.626 1.00 90.25 111 TRP A N 1
ATOM 893 C CA . TRP A 1 111 ? 12.137 -24.822 5.725 1.00 90.25 111 TRP A CA 1
ATOM 894 C C . TRP A 1 111 ? 12.716 -25.267 4.379 1.00 90.25 111 TRP A C 1
ATOM 896 O O . TRP A 1 111 ? 13.888 -25.626 4.297 1.00 90.25 111 TRP A O 1
ATOM 906 N N . SER A 1 112 ? 11.898 -25.255 3.327 1.00 90.75 112 SER A N 1
ATOM 907 C CA . SER A 1 112 ? 12.241 -25.747 1.987 1.00 90.75 112 SER A CA 1
ATOM 908 C C . SER A 1 112 ? 12.188 -24.635 0.937 1.00 90.75 112 SER A C 1
ATOM 910 O O . SER A 1 112 ? 11.976 -24.895 -0.249 1.00 90.75 112 SER A O 1
ATOM 912 N N . GLN A 1 113 ? 12.373 -23.384 1.368 1.00 87.88 113 GLN A N 1
ATOM 913 C CA . GLN A 1 113 ? 12.356 -22.235 0.473 1.00 87.88 113 GLN A CA 1
ATOM 914 C C . GLN A 1 113 ? 13.487 -22.348 -0.553 1.00 87.88 113 GLN A C 1
ATOM 916 O O . GLN A 1 113 ? 14.660 -22.520 -0.218 1.00 87.88 113 GLN A O 1
ATOM 921 N N . GLY A 1 114 ? 13.124 -22.233 -1.830 1.00 83.81 114 GLY A N 1
ATOM 922 C CA . GLY A 1 114 ? 14.091 -22.175 -2.919 1.00 83.81 114 GLY A CA 1
ATOM 923 C C . GLY A 1 114 ? 15.001 -20.939 -2.831 1.00 83.81 114 GLY A C 1
ATOM 924 O O . GLY A 1 114 ? 14.762 -20.015 -2.053 1.00 83.81 114 GLY A O 1
ATOM 925 N N . PRO A 1 115 ? 16.045 -20.860 -3.671 1.00 83.25 115 PRO A N 1
ATOM 926 C CA . PRO A 1 115 ? 17.000 -19.759 -3.621 1.00 83.25 115 PRO A CA 1
ATOM 927 C C . PRO A 1 115 ? 16.320 -18.410 -3.898 1.00 83.25 115 PRO A C 1
ATOM 929 O O . PRO A 1 115 ? 15.493 -18.301 -4.803 1.00 83.25 115 PRO A O 1
ATOM 932 N N . ALA A 1 116 ? 16.745 -17.346 -3.211 1.00 72.31 116 ALA A N 1
ATOM 933 C CA . ALA A 1 116 ? 16.198 -15.986 -3.361 1.00 72.31 116 ALA A CA 1
ATOM 934 C C . ALA A 1 116 ? 16.411 -15.348 -4.758 1.00 72.31 116 ALA A C 1
ATOM 936 O O . ALA A 1 116 ? 15.932 -14.250 -5.042 1.00 72.31 116 ALA A O 1
ATOM 937 N N . ARG A 1 117 ? 17.132 -16.029 -5.659 1.00 81.38 117 ARG A N 1
ATOM 938 C CA . ARG A 1 117 ? 17.317 -15.602 -7.052 1.00 81.38 117 ARG A CA 1
ATOM 939 C C . ARG A 1 117 ? 16.024 -15.741 -7.863 1.00 81.38 117 ARG A C 1
ATOM 941 O O . ARG A 1 117 ? 15.203 -16.626 -7.622 1.00 81.38 117 ARG A O 1
ATOM 948 N N . GLY A 1 118 ? 15.895 -14.898 -8.886 1.00 85.06 118 GLY A N 1
ATOM 949 C CA . GLY A 1 118 ? 14.773 -14.953 -9.825 1.00 85.06 118 GLY A CA 1
ATOM 950 C C . GLY A 1 118 ? 13.497 -14.261 -9.345 1.00 85.06 118 GLY A C 1
ATOM 951 O O . GLY A 1 118 ? 12.447 -14.528 -9.912 1.00 85.06 118 GLY A O 1
ATOM 952 N N . ALA A 1 119 ? 13.577 -13.365 -8.355 1.00 86.56 119 ALA A N 1
ATOM 953 C CA . ALA A 1 119 ? 12.447 -12.536 -7.917 1.00 86.56 119 ALA A CA 1
ATOM 954 C C . ALA A 1 119 ? 11.731 -11.843 -9.095 1.00 86.56 119 ALA A C 1
ATOM 956 O O . ALA A 1 119 ? 10.514 -11.907 -9.205 1.00 86.56 119 ALA A O 1
ATOM 957 N N . SER A 1 120 ? 12.490 -11.296 -10.051 1.00 90.69 120 SER A N 1
ATOM 958 C CA . SER A 1 120 ? 11.945 -10.648 -11.252 1.00 90.69 120 SER A CA 1
ATOM 959 C C . SER A 1 120 ? 11.292 -11.589 -12.269 1.00 90.69 120 SER A C 1
ATOM 961 O O . SER A 1 120 ? 10.787 -11.123 -13.283 1.00 90.69 120 SER A O 1
ATOM 963 N N . LYS A 1 121 ? 11.316 -12.907 -12.042 1.00 93.06 121 LYS A N 1
ATOM 964 C CA . LYS A 1 121 ? 10.612 -13.901 -12.867 1.00 93.06 121 LYS A CA 1
ATOM 965 C C . LYS A 1 121 ? 9.279 -14.333 -12.259 1.00 93.06 121 LYS A C 1
ATOM 967 O O . LYS A 1 121 ? 8.534 -15.043 -12.917 1.00 93.06 121 LYS A O 1
ATOM 972 N N . VAL A 1 122 ? 9.000 -13.952 -11.011 1.00 95.12 122 VAL A N 1
ATOM 973 C CA . VAL A 1 122 ? 7.731 -14.281 -10.355 1.00 95.12 122 VAL A CA 1
ATOM 974 C C . VAL A 1 122 ? 6.619 -13.496 -11.040 1.00 95.12 122 VAL A C 1
ATOM 976 O O . VAL A 1 122 ? 6.736 -12.278 -11.193 1.00 95.12 122 VAL A O 1
ATOM 979 N N . GLN A 1 123 ? 5.579 -14.206 -11.467 1.00 96.94 123 GLN A N 1
ATOM 980 C CA . GLN A 1 123 ? 4.345 -13.637 -11.997 1.00 96.94 123 GLN A CA 1
ATOM 981 C C . GLN A 1 123 ? 3.259 -13.638 -10.920 1.00 96.94 123 GLN A C 1
ATOM 983 O O . GLN A 1 123 ? 3.423 -14.210 -9.842 1.00 96.94 123 GLN A O 1
ATOM 988 N N . PHE A 1 124 ? 2.159 -12.952 -11.207 1.00 97.81 124 PHE A N 1
ATOM 989 C CA . PHE A 1 124 ? 1.036 -12.783 -10.292 1.00 97.81 124 PHE A CA 1
ATOM 990 C C . PHE A 1 124 ? -0.269 -12.994 -11.052 1.00 97.81 124 PHE A C 1
ATOM 992 O O . PHE A 1 124 ? -0.300 -12.850 -12.273 1.00 97.81 124 PHE A O 1
ATOM 999 N N . ALA A 1 125 ? -1.337 -13.323 -10.329 1.00 97.06 125 ALA A N 1
ATOM 1000 C CA . ALA A 1 125 ? -2.679 -13.226 -10.890 1.00 97.06 125 ALA A CA 1
ATOM 1001 C C . ALA A 1 125 ? -2.969 -11.770 -11.280 1.00 97.06 125 ALA A C 1
ATOM 1003 O O . ALA A 1 125 ? -2.383 -10.848 -10.702 1.00 97.06 125 ALA A O 1
ATOM 1004 N N . ASP A 1 126 ? -3.869 -11.568 -12.241 1.00 97.44 126 ASP A N 1
ATOM 1005 C CA . ASP A 1 126 ? -4.297 -10.221 -12.611 1.00 97.44 126 ASP A CA 1
ATOM 1006 C C . ASP A 1 126 ? -4.916 -9.506 -11.400 1.00 97.44 126 ASP A C 1
ATOM 1008 O O . ASP A 1 126 ? -5.804 -10.030 -10.723 1.00 97.44 126 ASP A O 1
ATOM 1012 N N . TRP A 1 127 ? -4.414 -8.309 -11.110 1.00 97.25 127 TRP A N 1
ATOM 1013 C CA . TRP A 1 127 ? -4.845 -7.485 -9.985 1.00 97.25 127 TRP A CA 1
ATOM 1014 C C . TRP A 1 127 ? -6.121 -6.704 -10.308 1.00 97.25 127 TRP A C 1
ATOM 1016 O O . TRP A 1 127 ? -6.864 -6.356 -9.389 1.00 97.25 127 TRP A O 1
ATOM 1026 N N . ALA A 1 128 ? -6.387 -6.415 -11.588 1.00 98.25 128 ALA A N 1
ATOM 1027 C CA . ALA A 1 128 ? -7.501 -5.563 -11.997 1.00 98.25 128 ALA A CA 1
ATOM 1028 C C . ALA A 1 128 ? -8.876 -6.106 -11.552 1.00 98.25 128 ALA A C 1
ATOM 1030 O O . ALA A 1 128 ? -9.624 -5.333 -10.944 1.00 98.25 128 ALA A O 1
ATOM 1031 N N . PRO A 1 129 ? -9.189 -7.413 -11.696 1.00 98.25 129 PRO A N 1
ATOM 1032 C CA . PRO A 1 129 ? -10.475 -7.966 -11.266 1.00 98.25 129 PRO A CA 1
ATOM 1033 C C . PRO A 1 129 ? -10.809 -7.741 -9.782 1.00 98.25 129 PRO A C 1
ATOM 1035 O O . PRO A 1 129 ? -11.976 -7.550 -9.434 1.00 98.25 129 PRO A O 1
ATOM 1038 N N . VAL A 1 130 ? -9.801 -7.722 -8.897 1.00 98.19 130 VAL A N 1
ATOM 1039 C CA . VAL A 1 130 ? -9.995 -7.471 -7.455 1.00 98.19 130 VAL A CA 1
ATOM 1040 C C . VAL A 1 130 ? -10.536 -6.060 -7.218 1.00 98.19 130 VAL A C 1
ATOM 1042 O O . VAL A 1 130 ? -11.454 -5.866 -6.419 1.00 98.19 130 VAL A O 1
ATOM 1045 N N . TYR A 1 131 ? -10.007 -5.070 -7.936 1.00 98.75 131 TYR A N 1
ATOM 1046 C CA . TYR A 1 131 ? -10.491 -3.693 -7.863 1.00 98.75 131 TYR A CA 1
ATOM 1047 C C . TYR A 1 131 ? -11.836 -3.519 -8.569 1.00 98.75 131 TYR A C 1
ATOM 1049 O O . TYR A 1 131 ? -12.732 -2.882 -8.017 1.00 98.75 131 TYR A O 1
ATOM 1057 N N . GLU A 1 132 ? -12.003 -4.117 -9.752 1.00 98.69 132 GLU A N 1
ATOM 1058 C CA . GLU A 1 132 ? -13.215 -4.006 -10.573 1.00 98.69 132 GLU A CA 1
ATOM 1059 C C . GLU A 1 132 ? -14.467 -4.511 -9.849 1.00 98.69 132 GLU A C 1
ATOM 1061 O O . GLU A 1 132 ? -15.525 -3.880 -9.897 1.00 98.69 132 GLU A O 1
ATOM 1066 N N . LYS A 1 133 ? -14.335 -5.601 -9.090 1.00 98.19 133 LYS A N 1
ATOM 1067 C CA . LYS A 1 133 ? -15.415 -6.146 -8.260 1.00 98.19 133 LYS A CA 1
ATOM 1068 C C . LYS A 1 133 ? -15.877 -5.194 -7.150 1.00 98.19 133 LYS A C 1
ATOM 1070 O O . LYS A 1 133 ? -17.015 -5.292 -6.704 1.00 98.19 133 LYS A O 1
ATOM 1075 N N . ASN A 1 134 ? -15.011 -4.277 -6.720 1.00 98.56 134 ASN A N 1
ATOM 1076 C CA . ASN A 1 134 ? -15.241 -3.368 -5.598 1.00 98.56 134 ASN A CA 1
ATOM 1077 C C . ASN A 1 134 ? -15.519 -1.917 -6.041 1.00 98.56 134 ASN A C 1
ATOM 1079 O O . ASN A 1 134 ? -15.509 -1.003 -5.215 1.00 98.56 134 ASN A O 1
ATOM 1083 N N . LEU A 1 135 ? -15.794 -1.672 -7.331 1.00 98.56 135 LEU A N 1
ATOM 1084 C CA . LEU A 1 135 ? -16.054 -0.323 -7.866 1.00 98.56 135 LEU A CA 1
ATOM 1085 C C . LEU A 1 135 ? -17.348 0.321 -7.353 1.00 98.56 135 LEU A C 1
ATOM 1087 O O . LEU A 1 135 ? -17.546 1.524 -7.515 1.00 98.56 135 LEU A O 1
ATOM 1091 N N . ASN A 1 136 ? -18.224 -0.449 -6.712 1.00 98.12 136 ASN A N 1
ATOM 1092 C CA . ASN A 1 136 ? -19.372 0.084 -5.982 1.00 98.12 136 ASN A CA 1
ATOM 1093 C C . ASN A 1 136 ? -18.959 0.898 -4.738 1.00 98.12 136 ASN A C 1
ATOM 1095 O O . ASN A 1 136 ? -19.780 1.651 -4.217 1.00 98.12 136 ASN A O 1
ATOM 1099 N N . ILE A 1 137 ? -17.712 0.772 -4.270 1.00 98.56 137 ILE A N 1
ATOM 1100 C CA . ILE A 1 137 ? -17.146 1.573 -3.182 1.00 98.56 137 ILE A CA 1
ATOM 1101 C C . ILE A 1 137 ? -16.434 2.794 -3.776 1.00 98.56 137 ILE A C 1
ATOM 1103 O O . ILE A 1 137 ? -15.447 2.668 -4.504 1.00 98.56 137 ILE A O 1
ATOM 1107 N N . ALA A 1 138 ? -16.906 3.996 -3.440 1.00 98.56 138 ALA A N 1
ATOM 1108 C CA . ALA A 1 138 ? -16.528 5.227 -4.137 1.00 98.56 138 ALA A CA 1
ATOM 1109 C C . ALA A 1 138 ? -15.015 5.513 -4.115 1.00 98.56 138 ALA A C 1
ATOM 1111 O O . ALA A 1 138 ? -14.431 5.850 -5.149 1.00 98.56 138 ALA A O 1
ATOM 1112 N N . ASN A 1 139 ? -14.356 5.355 -2.962 1.00 98.81 139 ASN A N 1
ATOM 1113 C CA . ASN A 1 139 ? -12.907 5.550 -2.881 1.00 98.81 139 ASN A CA 1
ATOM 1114 C C . ASN A 1 139 ? -12.093 4.384 -3.463 1.00 98.81 139 ASN A C 1
ATOM 1116 O O . ASN A 1 139 ? -10.964 4.604 -3.893 1.00 98.81 139 ASN A O 1
ATOM 1120 N N . VAL A 1 140 ? -12.648 3.173 -3.573 1.00 98.88 140 VAL A N 1
ATOM 1121 C CA . VAL A 1 140 ? -11.975 2.088 -4.310 1.00 98.88 140 VAL A CA 1
ATOM 1122 C C . VAL A 1 140 ? -11.959 2.409 -5.801 1.00 98.88 140 VAL A C 1
ATOM 1124 O O . VAL A 1 140 ? -10.900 2.342 -6.421 1.00 98.88 140 VAL A O 1
ATOM 1127 N N . ALA A 1 141 ? -13.087 2.862 -6.356 1.00 98.81 141 ALA A N 1
ATOM 1128 C CA . ALA A 1 141 ? -13.155 3.323 -7.741 1.00 98.81 141 ALA A CA 1
ATOM 1129 C C . ALA A 1 141 ? -12.191 4.490 -8.007 1.00 98.81 141 ALA A C 1
ATOM 1131 O O . ALA A 1 141 ? -11.435 4.463 -8.977 1.00 98.81 141 ALA A O 1
ATOM 1132 N N . ARG A 1 142 ? -12.143 5.479 -7.105 1.00 98.88 142 ARG A N 1
ATOM 1133 C CA . ARG A 1 142 ? -11.223 6.617 -7.232 1.00 98.88 142 ARG A CA 1
ATOM 1134 C C . ARG A 1 142 ? -9.752 6.204 -7.163 1.00 98.88 142 ARG A C 1
ATOM 1136 O O . ARG A 1 142 ? -8.938 6.735 -7.912 1.00 98.88 142 ARG A O 1
ATOM 1143 N N . PHE A 1 143 ? -9.396 5.283 -6.274 1.00 98.88 143 PHE A N 1
ATOM 1144 C CA . PHE A 1 143 ? -8.034 4.763 -6.216 1.00 98.88 143 PHE A CA 1
ATOM 1145 C C . PHE A 1 143 ? -7.700 3.939 -7.463 1.00 98.88 143 PHE A C 1
ATOM 1147 O O . PHE A 1 143 ? -6.610 4.082 -8.007 1.00 98.88 143 PHE A O 1
ATOM 1154 N N . TYR A 1 144 ? -8.644 3.144 -7.976 1.00 98.88 144 TYR A N 1
ATOM 1155 C CA . TYR A 1 144 ? -8.461 2.379 -9.210 1.00 98.88 144 TYR A CA 1
ATOM 1156 C C . TYR A 1 144 ? -8.133 3.280 -10.410 1.00 98.88 144 TYR A C 1
ATOM 1158 O O . TYR A 1 144 ? -7.238 2.942 -11.180 1.00 98.88 144 TYR A O 1
ATOM 1166 N N . GLU A 1 145 ? -8.744 4.468 -10.526 1.00 98.81 145 GLU A N 1
ATOM 1167 C CA . GLU A 1 145 ? -8.338 5.476 -11.524 1.00 98.81 145 GLU A CA 1
ATOM 1168 C C . GLU A 1 145 ? -6.841 5.829 -11.419 1.00 98.81 145 GLU A C 1
ATOM 1170 O O . GLU A 1 145 ? -6.157 5.947 -12.435 1.00 98.81 145 GLU A O 1
ATOM 1175 N N . GLN A 1 146 ? -6.311 5.980 -10.199 1.00 98.81 146 GLN A N 1
ATOM 1176 C CA . GLN A 1 146 ? -4.892 6.279 -9.971 1.00 98.81 146 GLN A CA 1
ATOM 1177 C C . GLN A 1 146 ? -3.992 5.088 -10.307 1.00 98.81 146 GLN A C 1
ATOM 1179 O O . GLN A 1 146 ? -2.915 5.275 -10.872 1.00 98.81 146 GLN A O 1
ATOM 1184 N N . VAL A 1 147 ? -4.438 3.862 -10.018 1.00 98.75 147 VAL A N 1
ATOM 1185 C CA . VAL A 1 147 ? -3.718 2.642 -10.409 1.00 98.75 147 VAL A CA 1
ATOM 1186 C C . VAL A 1 147 ? -3.655 2.509 -11.933 1.00 98.75 147 VAL A C 1
ATOM 1188 O O . VAL A 1 147 ? -2.597 2.184 -12.472 1.00 98.75 147 VAL A O 1
ATOM 1191 N N . GLN A 1 148 ? -4.744 2.811 -12.645 1.00 98.69 148 GLN A N 1
ATOM 1192 C CA . GLN A 1 148 ? -4.748 2.825 -14.111 1.00 98.69 148 GLN A CA 1
ATOM 1193 C C . GLN A 1 148 ? -3.820 3.909 -14.667 1.00 98.69 148 GLN A C 1
ATOM 1195 O O . GLN A 1 148 ? -3.019 3.620 -15.555 1.00 98.69 148 GLN A O 1
ATOM 1200 N N . ALA A 1 149 ? -3.832 5.113 -14.089 1.00 98.56 149 ALA A N 1
ATOM 1201 C CA . ALA A 1 149 ? -2.866 6.152 -14.443 1.00 98.56 149 ALA A CA 1
ATOM 1202 C C . ALA A 1 149 ? -1.420 5.687 -14.187 1.00 98.56 149 ALA A C 1
ATOM 1204 O O . ALA A 1 149 ? -0.537 5.938 -15.000 1.00 98.56 149 ALA A O 1
ATOM 1205 N N . PHE A 1 150 ? -1.148 4.969 -13.094 1.00 98.62 150 PHE A N 1
ATOM 1206 C CA . PHE A 1 150 ? 0.182 4.409 -12.841 1.00 98.62 150 PHE A CA 1
ATOM 1207 C C . PHE A 1 150 ? 0.591 3.377 -13.892 1.00 98.62 150 PHE A C 1
ATOM 1209 O O . PHE A 1 150 ? 1.721 3.407 -14.376 1.00 98.62 150 PHE A O 1
ATOM 1216 N N . LYS A 1 151 ? -0.326 2.489 -14.290 1.00 98.38 151 LYS A N 1
ATOM 1217 C CA . LYS A 1 151 ? -0.093 1.555 -15.396 1.00 98.38 151 LYS A CA 1
ATOM 1218 C C . LYS A 1 151 ? 0.246 2.308 -16.686 1.00 98.38 151 LYS A C 1
ATOM 1220 O O . LYS A 1 151 ? 1.185 1.915 -17.373 1.00 98.38 151 LYS A O 1
ATOM 1225 N N . GLU A 1 152 ? -0.457 3.402 -16.976 1.00 97.88 152 GLU A N 1
ATOM 1226 C CA . GLU A 1 152 ? -0.172 4.270 -18.122 1.00 97.88 152 GLU A CA 1
ATOM 1227 C C . GLU A 1 152 ? 1.255 4.830 -18.059 1.00 97.88 152 GLU A C 1
ATOM 1229 O O . GLU A 1 152 ? 2.012 4.597 -19.000 1.00 97.88 152 GLU A O 1
ATOM 1234 N N . LEU A 1 153 ? 1.673 5.435 -16.936 1.00 97.88 153 LEU A N 1
ATOM 1235 C CA . LEU A 1 153 ? 3.049 5.925 -16.731 1.00 97.88 153 LEU A CA 1
ATOM 1236 C C . LEU A 1 153 ? 4.093 4.864 -17.078 1.00 97.88 153 LEU A C 1
ATOM 1238 O O . LEU A 1 153 ? 5.044 5.148 -17.801 1.00 97.88 153 LEU A O 1
ATOM 1242 N N . LEU A 1 154 ? 3.911 3.639 -16.579 1.00 96.88 154 LEU A N 1
ATOM 1243 C CA . LEU A 1 154 ? 4.842 2.531 -16.806 1.00 96.88 154 LEU A CA 1
ATOM 1244 C C . LEU A 1 154 ? 4.921 2.093 -18.275 1.00 96.88 154 LEU A C 1
ATOM 1246 O O . LEU A 1 154 ? 5.872 1.410 -18.649 1.00 96.88 154 LEU A O 1
ATOM 1250 N N . THR A 1 155 ? 3.945 2.466 -19.102 1.00 96.31 155 THR A N 1
ATOM 1251 C CA . THR A 1 155 ? 3.906 2.127 -20.533 1.00 96.31 155 THR A CA 1
ATOM 1252 C C . THR A 1 155 ? 4.258 3.294 -21.452 1.00 96.31 155 THR A C 1
ATOM 1254 O O . THR A 1 155 ? 4.724 3.056 -22.563 1.00 96.31 155 THR A O 1
ATOM 1257 N N . THR A 1 156 ? 4.072 4.541 -21.010 1.00 96.00 156 THR A N 1
ATOM 1258 C CA . THR A 1 156 ? 4.228 5.737 -21.856 1.00 96.00 156 THR A CA 1
ATOM 1259 C C . THR A 1 156 ? 5.423 6.606 -21.474 1.00 96.00 156 THR A C 1
ATOM 1261 O O . THR A 1 156 ? 6.047 7.197 -22.352 1.00 96.00 156 THR A O 1
ATOM 1264 N N . ALA A 1 157 ? 5.775 6.670 -20.189 1.00 95.81 157 ALA A N 1
ATOM 1265 C CA . ALA A 1 157 ? 6.853 7.507 -19.660 1.00 95.81 157 ALA A CA 1
ATOM 1266 C C . ALA A 1 157 ? 7.606 6.798 -18.518 1.00 95.81 157 ALA A C 1
ATOM 1268 O O . ALA A 1 157 ? 7.902 7.381 -17.467 1.00 95.81 157 ALA A O 1
ATOM 1269 N N . ALA A 1 158 ? 7.898 5.512 -18.737 1.00 94.06 158 ALA A N 1
ATOM 1270 C CA . ALA A 1 158 ? 8.594 4.660 -17.783 1.00 94.06 158 ALA A CA 1
ATOM 1271 C C . ALA A 1 158 ? 9.967 5.241 -17.394 1.00 94.06 158 ALA A C 1
ATOM 1273 O O . ALA A 1 158 ? 10.585 5.929 -18.211 1.00 94.06 158 ALA A O 1
ATOM 1274 N N . PRO A 1 159 ? 10.476 4.937 -16.185 1.00 94.31 159 PRO A N 1
ATOM 1275 C CA . PRO A 1 159 ? 11.800 5.384 -15.779 1.00 94.31 159 PRO A CA 1
ATOM 1276 C C . PRO A 1 159 ? 12.888 4.876 -16.735 1.00 94.31 159 PRO A C 1
ATOM 1278 O O . PRO A 1 159 ? 12.955 3.670 -16.996 1.00 94.31 159 PRO A O 1
ATOM 1281 N N . ASP A 1 160 ? 13.745 5.766 -17.232 1.00 94.31 160 ASP A N 1
ATOM 1282 C CA . ASP A 1 160 ? 14.883 5.389 -18.080 1.00 94.31 160 ASP A CA 1
ATOM 1283 C C . ASP A 1 160 ? 16.034 4.745 -17.276 1.00 94.31 160 ASP A C 1
ATOM 1285 O O . ASP A 1 160 ? 15.943 4.552 -16.063 1.00 94.31 160 ASP A O 1
ATOM 1289 N N . ALA A 1 161 ? 17.123 4.360 -17.947 1.00 93.38 161 ALA A N 1
ATOM 1290 C CA . ALA A 1 161 ? 18.245 3.678 -17.300 1.00 93.38 161 ALA A CA 1
ATOM 1291 C C . ALA A 1 161 ? 18.964 4.538 -16.241 1.00 93.38 161 ALA A C 1
ATOM 1293 O O . ALA A 1 161 ? 19.438 3.994 -15.243 1.00 93.38 161 ALA A O 1
ATOM 1294 N N . GLU A 1 162 ? 19.042 5.858 -16.436 1.00 94.19 162 GLU A N 1
ATOM 1295 C CA . GLU A 1 162 ? 19.656 6.772 -15.468 1.00 94.19 162 GLU A CA 1
ATOM 1296 C C . GLU A 1 162 ? 18.738 6.944 -14.257 1.00 94.19 162 GLU A C 1
ATOM 1298 O O . GLU A 1 162 ? 19.176 6.803 -13.115 1.00 94.19 162 GLU A O 1
ATOM 1303 N N . GLN A 1 163 ? 17.440 7.131 -14.500 1.00 94.19 163 GLN A N 1
ATOM 1304 C CA . GLN A 1 163 ? 16.421 7.200 -13.459 1.00 94.19 163 GLN A CA 1
ATOM 1305 C C . GLN A 1 163 ? 16.328 5.899 -12.661 1.00 94.19 163 GLN A C 1
ATOM 1307 O O . GLN A 1 163 ? 16.142 5.950 -11.455 1.00 94.19 163 GLN A O 1
ATOM 1312 N N . GLN A 1 164 ? 16.502 4.732 -13.287 1.00 90.50 164 GLN A N 1
ATOM 1313 C CA . GLN A 1 164 ? 16.545 3.439 -12.591 1.00 90.50 164 GLN A CA 1
ATOM 1314 C C . GLN A 1 164 ? 17.774 3.278 -11.683 1.00 90.50 164 GLN A C 1
ATOM 1316 O O . GLN A 1 164 ? 17.731 2.496 -10.730 1.00 90.50 164 GLN A O 1
ATOM 1321 N N . ALA A 1 165 ? 18.865 3.997 -11.962 1.00 89.50 165 ALA A N 1
ATOM 1322 C CA . ALA A 1 165 ? 20.035 4.057 -11.091 1.00 89.50 165 ALA A CA 1
ATOM 1323 C C . ALA A 1 165 ? 19.885 5.106 -9.969 1.00 89.50 165 ALA A C 1
ATOM 1325 O O . ALA A 1 165 ? 20.560 5.004 -8.941 1.00 89.50 165 ALA A O 1
ATOM 1326 N N . ASP A 1 166 ? 18.983 6.080 -10.133 1.00 91.56 166 ASP A N 1
ATOM 1327 C CA . ASP A 1 166 ? 18.617 7.075 -9.124 1.00 91.56 166 ASP A CA 1
ATOM 1328 C C . ASP A 1 166 ? 17.687 6.463 -8.060 1.00 91.56 166 ASP A C 1
ATOM 1330 O O . ASP A 1 166 ? 16.466 6.365 -8.217 1.00 91.56 166 ASP A O 1
ATOM 1334 N N . LEU A 1 167 ? 18.282 6.063 -6.931 1.00 87.75 167 LEU A N 1
ATOM 1335 C CA . LEU A 1 167 ? 17.560 5.457 -5.809 1.00 87.75 167 LEU A CA 1
ATOM 1336 C C . LEU A 1 167 ? 16.419 6.334 -5.285 1.00 87.75 167 LEU A C 1
ATOM 1338 O O . LEU A 1 167 ? 15.388 5.797 -4.880 1.00 87.75 167 LEU A O 1
ATOM 1342 N N . ASP A 1 168 ? 16.582 7.657 -5.292 1.00 89.94 168 ASP A N 1
ATOM 1343 C CA . ASP A 1 168 ? 15.588 8.588 -4.767 1.00 89.94 168 ASP A CA 1
ATOM 1344 C C . ASP A 1 168 ? 14.373 8.697 -5.691 1.00 89.94 168 ASP A C 1
ATOM 1346 O O . ASP A 1 168 ? 13.246 8.851 -5.204 1.00 89.94 168 ASP A O 1
ATOM 1350 N N . PHE A 1 169 ? 14.582 8.623 -7.007 1.00 93.25 169 PHE A N 1
ATOM 1351 C CA . PHE A 1 169 ? 13.511 8.582 -8.004 1.00 93.25 169 PHE A CA 1
ATOM 1352 C C . PHE A 1 169 ? 12.760 7.249 -7.948 1.00 93.25 169 PHE A C 1
ATOM 1354 O O . PHE A 1 169 ? 11.537 7.205 -7.786 1.00 93.25 169 PHE A O 1
ATOM 1361 N N . VAL A 1 170 ? 13.514 6.150 -7.993 1.00 91.44 170 VAL A N 1
ATOM 1362 C CA . VAL A 1 170 ? 13.004 4.776 -7.951 1.00 91.44 170 VAL A CA 1
ATOM 1363 C C . VAL A 1 170 ? 12.182 4.523 -6.691 1.00 91.44 170 VAL A C 1
ATOM 1365 O O . VAL A 1 170 ? 11.159 3.840 -6.754 1.00 91.44 170 VAL A O 1
ATOM 1368 N N . LEU A 1 171 ? 12.558 5.124 -5.558 1.00 92.00 171 LEU A N 1
ATOM 1369 C CA . LEU A 1 171 ? 11.800 5.001 -4.317 1.00 92.00 171 LEU A CA 1
ATOM 1370 C C . LEU A 1 171 ? 10.343 5.452 -4.462 1.00 92.00 171 LEU A C 1
ATOM 1372 O O . LEU A 1 171 ? 9.439 4.797 -3.947 1.00 92.00 171 LEU A O 1
ATOM 1376 N N . VAL A 1 172 ? 10.110 6.564 -5.164 1.00 95.50 172 VAL A N 1
ATOM 1377 C CA . VAL A 1 172 ? 8.764 7.122 -5.343 1.00 95.50 172 VAL A CA 1
ATOM 1378 C C . VAL A 1 172 ? 7.911 6.183 -6.190 1.00 95.50 172 VAL A C 1
ATOM 1380 O O . VAL A 1 172 ? 6.785 5.868 -5.807 1.00 95.50 172 VAL A O 1
ATOM 1383 N N . ILE A 1 173 ? 8.474 5.656 -7.281 1.00 96.69 173 ILE A N 1
ATOM 1384 C CA . ILE A 1 173 ? 7.822 4.637 -8.118 1.00 96.69 173 ILE A CA 1
ATOM 1385 C C . ILE A 1 173 ? 7.502 3.386 -7.295 1.00 96.69 173 ILE A C 1
ATOM 1387 O O . ILE A 1 173 ? 6.399 2.846 -7.373 1.00 96.69 173 ILE A O 1
ATOM 1391 N N . GLY A 1 174 ? 8.437 2.950 -6.452 1.00 96.00 174 GLY A N 1
ATOM 1392 C CA . GLY A 1 174 ? 8.243 1.799 -5.580 1.00 96.00 174 GLY A CA 1
ATOM 1393 C C . GLY A 1 174 ? 7.148 2.007 -4.538 1.00 96.00 174 GLY A C 1
ATOM 1394 O O . GLY A 1 174 ? 6.394 1.076 -4.263 1.00 96.00 174 GLY A O 1
ATOM 1395 N N . HIS A 1 175 ? 6.996 3.216 -3.999 1.00 96.50 175 HIS A N 1
ATOM 1396 C CA . HIS A 1 175 ? 5.892 3.542 -3.100 1.00 96.50 175 HIS A CA 1
ATOM 1397 C C . HIS A 1 175 ? 4.532 3.543 -3.806 1.00 96.50 175 HIS A C 1
ATOM 1399 O O . HIS A 1 175 ? 3.590 2.961 -3.269 1.00 96.50 175 HIS A O 1
ATOM 1405 N N . LEU A 1 176 ? 4.439 4.111 -5.014 1.00 98.19 176 LEU A N 1
ATOM 1406 C CA . LEU A 1 176 ? 3.226 4.050 -5.841 1.00 98.19 176 LEU A CA 1
ATOM 1407 C C . LEU A 1 176 ? 2.830 2.596 -6.121 1.00 98.19 176 LEU A C 1
ATOM 1409 O O . LEU A 1 176 ? 1.700 2.199 -5.846 1.00 98.19 176 LEU A O 1
ATOM 1413 N N . PHE A 1 177 ? 3.786 1.778 -6.566 1.00 98.50 177 PHE A N 1
ATOM 1414 C CA . PHE A 1 177 ? 3.575 0.351 -6.798 1.00 98.50 177 PHE A CA 1
ATOM 1415 C C . PHE A 1 177 ? 3.145 -0.393 -5.523 1.00 98.50 177 PHE A C 1
ATOM 1417 O O . PHE A 1 177 ? 2.205 -1.184 -5.546 1.00 98.50 177 PHE A O 1
ATOM 1424 N N . THR A 1 178 ? 3.782 -0.100 -4.388 1.00 97.81 178 THR A N 1
ATOM 1425 C CA . THR A 1 178 ? 3.449 -0.727 -3.101 1.00 97.81 178 THR A CA 1
ATOM 1426 C C . THR A 1 178 ? 1.999 -0.461 -2.696 1.00 97.81 178 THR A C 1
ATOM 1428 O O . THR A 1 178 ? 1.361 -1.360 -2.157 1.00 97.81 178 THR A O 1
ATOM 1431 N N . LEU A 1 179 ? 1.452 0.730 -2.976 1.00 98.50 179 LEU A N 1
ATOM 1432 C CA . LEU A 1 179 ? 0.041 1.032 -2.706 1.00 98.50 179 LEU A CA 1
ATOM 1433 C C . LEU A 1 179 ? -0.910 0.157 -3.537 1.00 98.50 179 LEU A C 1
ATOM 1435 O O . LEU A 1 179 ? -1.941 -0.260 -3.020 1.00 98.50 179 LEU A O 1
ATOM 1439 N N . VAL A 1 180 ? -0.554 -0.185 -4.781 1.00 98.75 180 VAL A N 1
ATOM 1440 C CA . VAL A 1 180 ? -1.356 -1.099 -5.619 1.00 98.75 180 VAL A CA 1
ATOM 1441 C C . VAL A 1 180 ? -1.422 -2.494 -4.996 1.00 98.75 180 VAL A C 1
ATOM 1443 O O . VAL A 1 180 ? -2.500 -3.067 -4.846 1.00 98.75 180 VAL A O 1
ATOM 1446 N N . VAL A 1 181 ? -0.277 -3.027 -4.572 1.00 98.56 181 VAL A N 1
ATOM 1447 C CA . VA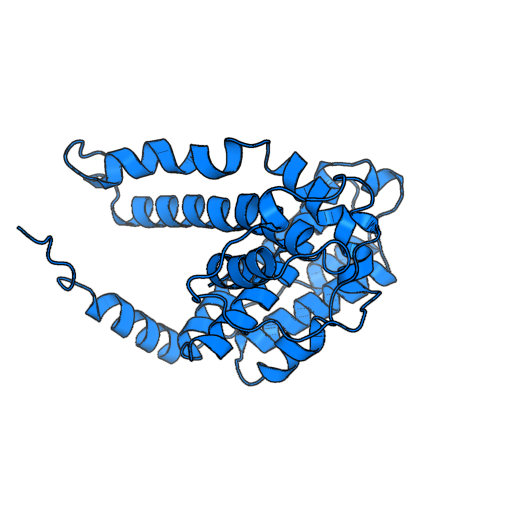L A 1 181 ? -0.205 -4.343 -3.919 1.00 98.56 181 VAL A CA 1
ATOM 1448 C C . VAL A 1 181 ? -0.947 -4.321 -2.580 1.00 98.56 181 VAL A C 1
ATOM 1450 O O . VAL A 1 181 ? -1.685 -5.247 -2.243 1.00 98.56 181 VAL A O 1
ATOM 1453 N N . TYR A 1 182 ? -0.774 -3.240 -1.818 1.00 98.50 182 TYR A N 1
ATOM 1454 C CA . TYR A 1 182 ? -1.398 -3.056 -0.513 1.00 98.50 182 TYR A CA 1
ATOM 1455 C C . TYR A 1 182 ? -2.927 -2.993 -0.610 1.00 98.50 182 TYR A C 1
ATOM 1457 O O . TYR A 1 182 ? -3.620 -3.687 0.137 1.00 98.50 182 TYR A O 1
ATOM 1465 N N . GLY A 1 183 ? -3.452 -2.225 -1.569 1.00 98.56 183 GLY A N 1
ATOM 1466 C CA . GLY A 1 183 ? -4.882 -2.128 -1.840 1.00 98.56 183 GLY A CA 1
ATOM 1467 C C . GLY A 1 183 ? -5.501 -3.454 -2.278 1.00 98.56 183 GLY A C 1
ATOM 1468 O O . GLY A 1 183 ? -6.559 -3.805 -1.760 1.00 98.56 183 GLY A O 1
ATOM 1469 N N . GLN A 1 184 ? -4.824 -4.229 -3.136 1.00 98.56 184 GLN A N 1
ATOM 1470 C CA . GLN A 1 184 ? -5.324 -5.530 -3.591 1.00 98.56 184 GLN A CA 1
ATOM 1471 C C . GLN A 1 184 ? -5.571 -6.460 -2.397 1.00 98.56 184 GLN A C 1
ATOM 1473 O O . GLN A 1 184 ? -6.680 -6.955 -2.212 1.00 98.56 184 GLN A O 1
ATOM 1478 N N . LEU A 1 185 ? -4.560 -6.668 -1.549 1.00 98.56 185 LEU A N 1
ATOM 1479 C CA . LEU A 1 185 ? -4.661 -7.618 -0.435 1.00 98.56 185 LEU A CA 1
ATOM 1480 C C . LEU A 1 185 ? -5.620 -7.136 0.663 1.00 98.56 185 LEU A C 1
ATOM 1482 O O . LEU A 1 185 ? -6.192 -7.955 1.381 1.00 98.56 185 LEU A O 1
ATOM 1486 N N . ILE A 1 186 ? -5.825 -5.821 0.798 1.00 98.62 186 ILE A N 1
ATOM 1487 C CA . ILE A 1 186 ? -6.878 -5.274 1.662 1.00 98.62 186 ILE A CA 1
ATOM 1488 C C . ILE A 1 186 ? -8.263 -5.650 1.139 1.00 98.62 186 ILE A C 1
ATOM 1490 O O . ILE A 1 186 ? -9.090 -6.073 1.943 1.00 98.62 186 ILE A O 1
ATOM 1494 N N . LEU A 1 187 ? -8.511 -5.513 -0.167 1.00 98.75 187 LEU A N 1
ATOM 1495 C CA . LEU A 1 187 ? -9.796 -5.861 -0.779 1.00 98.75 187 LEU A CA 1
ATOM 1496 C C . LEU A 1 187 ? -10.066 -7.365 -0.717 1.00 98.75 187 LEU A C 1
ATOM 1498 O O . LEU A 1 187 ? -11.160 -7.764 -0.329 1.00 98.75 187 LEU A O 1
ATOM 1502 N N . GLU A 1 188 ? -9.059 -8.193 -1.006 1.00 98.31 188 GLU A N 1
ATOM 1503 C CA . GLU A 1 188 ? -9.168 -9.648 -0.845 1.00 98.31 188 GLU A CA 1
ATOM 1504 C C . GLU A 1 188 ? -9.526 -10.023 0.599 1.00 98.31 188 GLU A C 1
ATOM 1506 O O . GLU A 1 188 ? -10.457 -10.794 0.825 1.00 98.31 188 GLU A O 1
ATOM 1511 N N . GLN A 1 189 ? -8.838 -9.444 1.594 1.00 98.19 189 GLN A N 1
ATOM 1512 C CA . GLN A 1 189 ? -9.158 -9.726 2.994 1.00 98.19 189 GL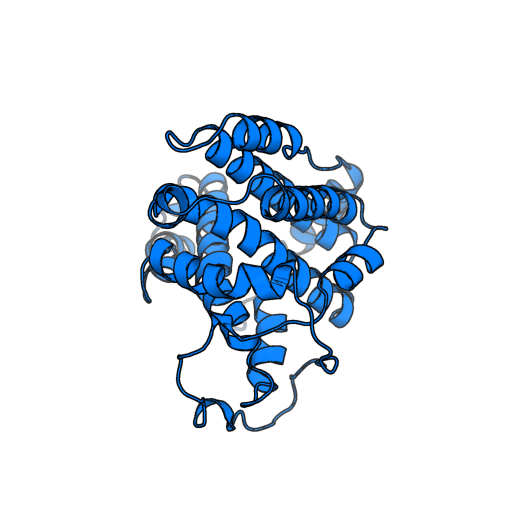N A CA 1
ATOM 1513 C C . GLN A 1 189 ? -10.550 -9.232 3.376 1.00 98.19 189 GLN A C 1
ATOM 1515 O O . GLN A 1 189 ? -11.255 -9.915 4.114 1.00 98.19 189 GLN A O 1
ATOM 1520 N N . ALA A 1 190 ? -10.917 -8.029 2.929 1.00 98.19 190 ALA A N 1
ATOM 1521 C CA . ALA A 1 190 ? -12.202 -7.424 3.241 1.00 98.19 190 ALA A CA 1
ATOM 1522 C C . ALA A 1 190 ? -13.351 -8.316 2.768 1.00 98.19 190 ALA A C 1
ATOM 1524 O O . ALA A 1 190 ? -14.300 -8.520 3.523 1.00 98.19 190 ALA A O 1
ATOM 1525 N N . GLU A 1 191 ? -13.224 -8.908 1.579 1.00 96.56 191 GLU A N 1
ATOM 1526 C CA . GLU A 1 191 ? -14.186 -9.882 1.075 1.00 96.56 191 GLU A CA 1
ATOM 1527 C C . GLU A 1 191 ? -14.244 -11.138 1.958 1.00 96.56 191 GLU A C 1
ATOM 1529 O O . GLU A 1 191 ? -15.323 -11.508 2.419 1.00 96.56 191 GLU A O 1
ATOM 1534 N N . LEU A 1 192 ? -13.093 -11.752 2.257 1.00 96.50 192 LEU A N 1
ATOM 1535 C CA . LEU A 1 192 ? -13.024 -12.987 3.051 1.00 96.50 192 LEU A CA 1
ATOM 1536 C C . LEU A 1 192 ? -13.590 -12.828 4.468 1.00 96.50 192 LEU A C 1
ATOM 1538 O O . LEU A 1 192 ? -14.145 -13.774 5.022 1.00 96.50 192 LEU A O 1
ATOM 1542 N N . THR A 1 193 ? -13.454 -11.644 5.068 1.00 96.38 193 THR A N 1
ATOM 1543 C CA . THR A 1 193 ? -13.939 -11.376 6.431 1.00 96.38 193 THR A CA 1
ATOM 1544 C C . THR A 1 193 ? -15.314 -10.717 6.481 1.00 96.38 193 THR A C 1
ATOM 1546 O O . THR A 1 193 ? -15.799 -10.451 7.577 1.00 96.38 193 THR A O 1
ATOM 1549 N N . GLY A 1 194 ? -15.922 -10.395 5.334 1.00 96.44 194 GLY A N 1
ATOM 1550 C CA . GLY A 1 194 ? -17.164 -9.618 5.283 1.00 96.44 194 GLY A CA 1
ATOM 1551 C C . GLY A 1 194 ? -17.023 -8.227 5.910 1.00 96.44 194 GLY A C 1
ATOM 1552 O O . GLY A 1 194 ? -17.921 -7.776 6.619 1.00 96.44 194 GLY A O 1
ATOM 1553 N N . LEU A 1 195 ? -15.878 -7.566 5.704 1.00 96.75 195 LEU A N 1
ATOM 1554 C CA . LEU A 1 195 ? -15.626 -6.236 6.252 1.00 96.75 195 LEU A CA 1
ATOM 1555 C C . LEU A 1 195 ? -16.594 -5.223 5.634 1.00 96.75 195 LEU A C 1
ATOM 1557 O O . LEU A 1 195 ? -16.793 -5.198 4.420 1.00 96.75 195 LEU A O 1
ATOM 1561 N N . GLU A 1 196 ? -17.163 -4.357 6.467 1.00 96.44 196 GLU A N 1
ATOM 1562 C CA . GLU A 1 196 ? -18.132 -3.369 6.008 1.00 96.44 196 GLU A CA 1
ATOM 1563 C C . GLU A 1 196 ? -17.534 -2.389 4.988 1.00 96.44 196 GLU A C 1
ATOM 1565 O O . GLU A 1 196 ? -16.424 -1.869 5.154 1.00 96.44 196 GLU A O 1
ATOM 1570 N N . ALA A 1 197 ? -18.319 -2.089 3.949 1.00 97.25 197 ALA A N 1
ATOM 1571 C CA . ALA A 1 197 ? -17.907 -1.228 2.844 1.00 97.25 197 ALA A CA 1
ATOM 1572 C C . ALA A 1 197 ? -17.496 0.180 3.303 1.00 97.25 197 ALA A C 1
ATOM 1574 O O . ALA A 1 197 ? -16.547 0.734 2.758 1.00 97.25 197 ALA A O 1
ATOM 1575 N N . ASP A 1 198 ? -18.151 0.736 4.329 1.00 97.56 198 ASP A N 1
ATOM 1576 C CA . ASP A 1 198 ? -17.823 2.060 4.874 1.00 97.56 198 ASP A CA 1
ATOM 1577 C C . ASP A 1 198 ? -16.385 2.131 5.413 1.00 97.56 198 ASP A C 1
ATOM 1579 O O . ASP A 1 198 ? -15.692 3.133 5.219 1.00 97.56 198 ASP A O 1
ATOM 1583 N N . LEU A 1 199 ? -15.914 1.062 6.064 1.00 97.12 199 LEU A N 1
ATOM 1584 C CA . LEU A 1 199 ? -14.554 0.999 6.591 1.00 97.12 199 LEU A CA 1
ATOM 1585 C C . LEU A 1 199 ? -13.534 0.800 5.466 1.00 97.12 199 LEU A C 1
ATOM 1587 O O . LEU A 1 199 ? -12.501 1.467 5.462 1.00 97.12 199 LEU A O 1
ATOM 1591 N N . VAL A 1 200 ? -13.831 -0.065 4.489 1.00 98.38 200 VAL A N 1
ATOM 1592 C CA . VAL A 1 200 ? -12.998 -0.221 3.281 1.00 98.38 200 VAL A CA 1
ATOM 1593 C C . VAL A 1 200 ? -12.845 1.125 2.575 1.00 98.38 200 VAL A C 1
ATOM 1595 O O . VAL A 1 200 ? -11.732 1.558 2.290 1.00 98.38 200 VAL A O 1
ATOM 1598 N N . ASP A 1 201 ? -13.950 1.827 2.356 1.00 98.50 201 ASP A N 1
ATOM 1599 C CA . ASP A 1 201 ? -13.975 3.143 1.731 1.00 98.50 201 ASP A CA 1
ATOM 1600 C C . ASP A 1 201 ? -13.090 4.152 2.498 1.00 98.50 201 ASP A C 1
ATOM 1602 O O . ASP A 1 201 ? -12.243 4.823 1.902 1.00 98.50 201 ASP A O 1
ATOM 1606 N N . GLN A 1 202 ? -13.182 4.186 3.835 1.00 97.38 202 GLN A N 1
ATOM 1607 C CA . GLN A 1 202 ? -12.361 5.070 4.670 1.00 97.38 202 GLN A CA 1
ATOM 1608 C C . GLN A 1 202 ? -10.860 4.727 4.644 1.00 97.38 202 GLN A C 1
ATOM 1610 O O . GLN A 1 202 ? -10.024 5.624 4.767 1.00 97.38 202 GLN A O 1
ATOM 1615 N N . ILE A 1 203 ? -10.496 3.454 4.460 1.00 97.50 203 ILE A N 1
ATOM 1616 C CA . ILE A 1 203 ? -9.101 3.042 4.241 1.00 97.50 203 ILE A CA 1
ATOM 1617 C C . ILE A 1 203 ? -8.609 3.553 2.883 1.00 97.50 203 ILE A C 1
ATOM 1619 O O . ILE A 1 203 ? -7.499 4.078 2.779 1.00 97.50 203 ILE A O 1
ATOM 1623 N N . PHE A 1 204 ? -9.431 3.443 1.839 1.00 98.69 204 PHE A N 1
ATOM 1624 C CA . PHE A 1 204 ? -9.068 3.901 0.499 1.00 98.69 204 PHE A CA 1
ATOM 1625 C C . PHE A 1 204 ? -9.007 5.429 0.370 1.00 98.69 204 PHE A C 1
ATOM 1627 O O . PHE A 1 204 ? -8.190 5.926 -0.402 1.00 98.69 204 PHE A O 1
ATOM 1634 N N . ASP A 1 205 ? -9.748 6.183 1.186 1.00 98.38 205 ASP A N 1
ATOM 1635 C CA . ASP A 1 205 ? -9.541 7.630 1.350 1.00 98.38 205 ASP A CA 1
ATOM 1636 C C . ASP A 1 205 ? -8.076 7.963 1.699 1.00 98.38 205 ASP A C 1
ATOM 1638 O O . ASP A 1 205 ? -7.462 8.837 1.078 1.00 98.38 205 ASP A O 1
ATOM 1642 N N . VAL A 1 206 ? -7.490 7.235 2.658 1.00 97.31 206 VAL A N 1
ATOM 1643 C CA . VAL A 1 206 ? -6.083 7.407 3.051 1.00 97.31 206 VAL A CA 1
ATOM 1644 C C . VAL A 1 206 ? -5.159 7.034 1.893 1.00 97.31 206 VAL A C 1
ATOM 1646 O O . VAL A 1 206 ? -4.236 7.787 1.584 1.00 97.31 206 VAL A O 1
ATOM 1649 N N . GLN A 1 207 ? -5.431 5.920 1.205 1.00 98.31 207 GLN A N 1
ATOM 1650 C CA . GLN A 1 207 ? -4.596 5.466 0.087 1.00 98.31 207 GLN A CA 1
ATOM 1651 C C . GLN A 1 207 ? -4.563 6.457 -1.082 1.00 98.31 207 GLN A C 1
ATOM 1653 O O . GLN A 1 207 ? -3.500 6.666 -1.662 1.00 98.31 207 GLN A O 1
ATOM 1658 N N . ILE A 1 208 ? -5.683 7.114 -1.400 1.00 98.88 208 ILE A N 1
ATOM 1659 C CA . ILE A 1 208 ? -5.748 8.140 -2.456 1.00 98.88 208 ILE A CA 1
ATOM 1660 C C . ILE A 1 208 ? -4.857 9.341 -2.123 1.00 98.88 208 ILE A C 1
ATOM 1662 O O . ILE A 1 208 ? -4.188 9.906 -2.999 1.00 98.88 208 ILE A O 1
ATOM 1666 N N . ARG A 1 209 ? -4.842 9.748 -0.848 1.00 98.56 2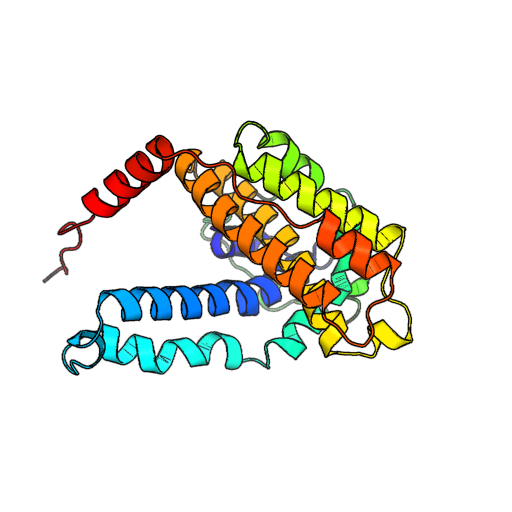09 ARG A N 1
ATOM 1667 C CA . ARG A 1 209 ? -4.002 10.851 -0.365 1.00 98.56 209 ARG A CA 1
ATOM 1668 C C . ARG A 1 209 ? -2.527 10.470 -0.376 1.00 98.56 209 ARG A C 1
ATOM 1670 O O . ARG A 1 209 ? -1.724 11.247 -0.887 1.00 98.56 209 ARG A O 1
ATOM 1677 N N . ASP A 1 210 ? -2.192 9.273 0.103 1.00 98.12 210 ASP A N 1
ATOM 1678 C CA . ASP A 1 210 ? -0.835 8.721 0.035 1.00 98.12 210 ASP A CA 1
ATOM 1679 C C . ASP A 1 210 ? -0.339 8.663 -1.419 1.00 98.12 210 ASP A C 1
ATOM 1681 O O . ASP A 1 210 ? 0.746 9.156 -1.725 1.00 98.12 210 ASP A O 1
ATOM 1685 N N . PHE A 1 211 ? -1.150 8.131 -2.340 1.00 98.75 211 PHE A N 1
ATOM 1686 C CA . PHE A 1 211 ? -0.806 8.058 -3.760 1.00 98.75 211 PHE A CA 1
ATOM 1687 C C . PHE A 1 211 ? -0.549 9.452 -4.336 1.00 98.75 211 PHE A C 1
ATOM 1689 O O . PHE A 1 211 ? 0.470 9.686 -4.985 1.00 98.75 211 PHE A O 1
ATOM 1696 N N . SER A 1 212 ? -1.445 10.403 -4.062 1.00 98.69 212 SER A N 1
ATOM 1697 C CA . SER A 1 212 ? -1.307 11.781 -4.541 1.00 98.69 212 SER A CA 1
ATOM 1698 C C . SER A 1 212 ? -0.060 12.470 -3.983 1.00 98.69 212 SER A C 1
ATOM 1700 O 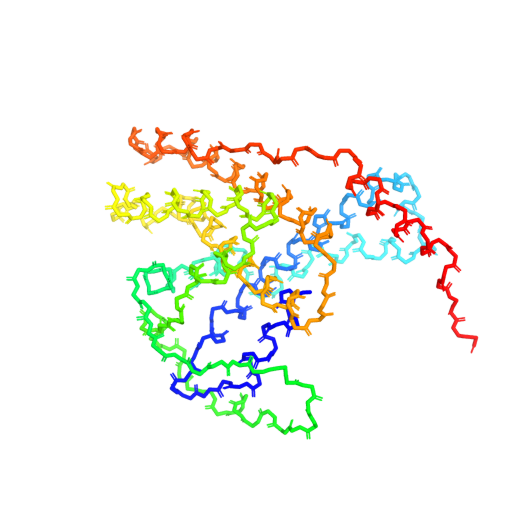O . SER A 1 212 ? 0.596 13.215 -4.706 1.00 98.69 212 SER A O 1
ATOM 1702 N N . ALA A 1 213 ? 0.314 12.196 -2.730 1.00 98.44 213 ALA A N 1
ATOM 1703 C CA . ALA A 1 213 ? 1.551 12.708 -2.148 1.00 98.44 213 ALA A CA 1
ATOM 1704 C C . ALA A 1 213 ? 2.789 12.177 -2.889 1.00 98.44 213 ALA A C 1
ATOM 1706 O O . ALA A 1 213 ? 3.699 12.949 -3.190 1.00 98.44 213 ALA A O 1
ATOM 1707 N N . TYR A 1 214 ? 2.811 10.889 -3.247 1.00 98.19 214 TYR A N 1
ATOM 1708 C CA . TYR A 1 214 ? 3.897 10.320 -4.048 1.00 98.19 214 TYR A CA 1
ATOM 1709 C C . TYR A 1 214 ? 3.906 10.832 -5.491 1.00 98.19 214 TYR A C 1
ATOM 1711 O O . TYR A 1 214 ? 4.983 11.078 -6.026 1.00 98.19 214 TYR A O 1
ATOM 1719 N N . ALA A 1 215 ? 2.744 11.070 -6.104 1.00 98.31 215 ALA A N 1
ATOM 1720 C CA . ALA A 1 215 ? 2.671 11.704 -7.418 1.00 98.31 215 ALA A CA 1
ATOM 1721 C C . ALA A 1 215 ? 3.296 13.112 -7.384 1.00 98.31 215 ALA A C 1
ATOM 1723 O O . ALA A 1 215 ? 4.194 13.412 -8.167 1.00 98.31 215 ALA A O 1
ATOM 1724 N N . VAL A 1 216 ? 2.932 13.946 -6.403 1.00 98.44 216 VAL A N 1
ATOM 1725 C CA . VAL A 1 216 ? 3.549 15.273 -6.210 1.00 98.44 216 VAL A CA 1
ATOM 1726 C C . VAL A 1 216 ? 5.054 15.163 -5.934 1.00 98.44 216 VAL A C 1
ATOM 1728 O O . VAL A 1 216 ? 5.839 15.949 -6.466 1.00 98.44 216 VAL A O 1
ATOM 1731 N N . ALA A 1 217 ? 5.483 14.174 -5.147 1.00 98.00 217 ALA A N 1
ATOM 1732 C CA . ALA A 1 217 ? 6.903 13.934 -4.912 1.00 98.00 217 ALA A CA 1
ATOM 1733 C C . ALA A 1 217 ? 7.651 13.566 -6.204 1.00 98.00 217 ALA A C 1
ATOM 1735 O O . ALA A 1 217 ? 8.775 14.030 -6.387 1.00 98.00 217 ALA A O 1
ATOM 1736 N N . LEU A 1 218 ? 7.036 12.780 -7.100 1.00 97.50 218 LEU A N 1
ATOM 1737 C CA . LEU A 1 218 ? 7.604 12.428 -8.404 1.00 97.50 218 LEU A CA 1
ATOM 1738 C C . LEU A 1 218 ? 7.786 13.670 -9.278 1.00 97.50 218 LEU A C 1
ATOM 1740 O O . LEU A 1 218 ? 8.868 13.871 -9.821 1.00 97.50 218 LEU A O 1
ATOM 1744 N N . HIS A 1 219 ? 6.764 14.530 -9.348 1.00 98.06 219 HIS A N 1
ATOM 1745 C CA . HIS A 1 219 ? 6.832 15.807 -10.067 1.00 98.06 219 HIS A CA 1
ATOM 1746 C C . HIS A 1 219 ? 8.019 16.666 -9.603 1.00 98.06 219 HIS A C 1
ATOM 1748 O O . HIS A 1 219 ? 8.662 17.339 -10.400 1.00 98.06 219 HIS A O 1
ATOM 1754 N N . GLY A 1 220 ? 8.305 16.670 -8.299 1.00 96.69 220 GLY A N 1
ATOM 1755 C CA . GLY A 1 220 ? 9.383 17.464 -7.712 1.00 96.69 220 GLY A CA 1
ATOM 1756 C C . GLY A 1 220 ? 10.789 16.871 -7.853 1.00 96.69 220 GLY A C 1
ATOM 1757 O O . GLY A 1 220 ? 11.741 17.502 -7.391 1.00 96.69 220 GLY A O 1
ATOM 1758 N N . LYS A 1 221 ? 10.962 15.672 -8.429 1.00 96.06 221 LYS A N 1
ATOM 1759 C CA . LYS A 1 221 ? 12.296 15.062 -8.550 1.00 96.06 221 LYS A CA 1
ATOM 1760 C C . LYS A 1 221 ? 13.152 15.812 -9.575 1.00 96.06 221 LYS A C 1
ATOM 1762 O O . LYS A 1 221 ? 12.671 16.032 -10.686 1.00 96.06 221 LYS A O 1
ATOM 1767 N N . PRO A 1 222 ? 14.429 16.128 -9.273 1.00 94.88 222 PRO A N 1
ATOM 1768 C CA . PRO A 1 222 ? 15.328 16.776 -10.233 1.00 94.88 222 PRO A CA 1
ATOM 1769 C C . PRO A 1 222 ? 15.492 16.002 -11.545 1.00 94.88 222 PRO A C 1
ATOM 1771 O O . PRO A 1 222 ? 15.671 16.607 -12.594 1.00 94.88 222 PRO A O 1
ATOM 1774 N N . SER A 1 223 ? 15.411 14.672 -11.476 1.00 95.44 223 SER A N 1
ATOM 1775 C CA . SER A 1 223 ? 15.511 13.757 -12.612 1.00 95.44 223 SER A CA 1
ATOM 1776 C C . SER A 1 223 ? 14.186 13.541 -13.355 1.00 95.44 223 SER A C 1
ATOM 1778 O O . SER A 1 223 ? 14.188 12.853 -14.369 1.00 95.44 223 SER A O 1
ATOM 1780 N N . SER A 1 224 ? 13.058 14.102 -12.898 1.00 96.69 224 SER A N 1
ATOM 1781 C CA . SER A 1 224 ? 11.758 13.922 -13.565 1.00 96.69 224 SER A CA 1
ATOM 1782 C C . SER A 1 224 ? 11.703 14.613 -14.929 1.00 96.69 224 SER A C 1
ATOM 1784 O O . SER A 1 224 ? 12.126 15.758 -15.092 1.00 96.69 224 SER A O 1
ATOM 1786 N N . THR A 1 225 ? 11.154 13.915 -15.922 1.00 97.69 225 THR A N 1
ATOM 1787 C CA . THR A 1 225 ? 10.952 14.469 -17.266 1.00 97.69 225 THR A CA 1
ATOM 1788 C C . THR A 1 225 ? 9.650 15.275 -17.345 1.00 97.69 225 THR A C 1
ATOM 1790 O O . THR A 1 225 ? 8.737 15.036 -16.549 1.00 97.69 225 THR A O 1
ATOM 1793 N N . PRO A 1 226 ? 9.490 16.176 -18.335 1.00 97.94 226 PRO A N 1
ATOM 1794 C CA . PRO A 1 226 ? 8.233 16.902 -18.532 1.00 97.94 226 PRO A CA 1
ATOM 1795 C C . PRO A 1 226 ? 7.005 15.986 -18.654 1.00 97.94 226 PRO A C 1
ATOM 1797 O O . PRO A 1 226 ? 5.968 16.276 -18.067 1.00 97.94 226 PRO A O 1
ATOM 1800 N N . ALA A 1 227 ? 7.135 14.843 -19.338 1.00 98.06 227 ALA A N 1
ATOM 1801 C CA . ALA A 1 227 ? 6.051 13.866 -19.465 1.00 98.06 227 ALA A CA 1
ATOM 1802 C C . ALA A 1 227 ? 5.675 13.227 -18.114 1.00 98.06 227 ALA A C 1
ATOM 1804 O O . ALA A 1 227 ? 4.499 13.053 -17.806 1.00 98.06 227 ALA A O 1
ATOM 1805 N N . GLN A 1 228 ? 6.665 12.915 -17.272 1.00 98.31 228 GLN A N 1
ATOM 1806 C CA . GLN A 1 228 ? 6.430 12.372 -15.929 1.00 98.31 228 GLN A CA 1
ATOM 1807 C C . GLN A 1 228 ? 5.836 13.419 -14.979 1.00 98.31 228 GLN A C 1
ATOM 1809 O O . GLN A 1 228 ? 5.031 13.076 -14.118 1.00 98.31 228 GLN A O 1
ATOM 1814 N N . GLN A 1 229 ? 6.207 14.692 -15.135 1.00 98.19 229 GLN A N 1
ATOM 1815 C CA . GLN A 1 229 ? 5.628 15.807 -14.381 1.00 98.19 229 GLN A CA 1
ATOM 1816 C C . GLN A 1 229 ? 4.163 16.036 -14.763 1.00 98.19 229 GLN A C 1
ATOM 1818 O O . GLN A 1 229 ? 3.307 16.148 -13.885 1.00 98.19 229 GLN A O 1
ATOM 1823 N N . GLU A 1 230 ? 3.857 16.046 -16.061 1.00 98.31 230 GLU A N 1
ATOM 1824 C CA . GLU A 1 230 ? 2.483 16.139 -16.555 1.00 98.31 230 GLU A CA 1
ATOM 1825 C C . GLU A 1 230 ? 1.634 14.970 -16.043 1.00 98.31 230 GLU A C 1
ATOM 1827 O O . GLU A 1 230 ? 0.558 15.188 -15.479 1.00 98.31 230 GLU A O 1
ATOM 1832 N N . TRP A 1 231 ? 2.159 13.744 -16.140 1.00 98.38 231 TRP A N 1
ATOM 1833 C CA . TRP A 1 231 ? 1.527 12.566 -15.553 1.00 98.38 231 TRP A CA 1
ATOM 1834 C C . TRP A 1 231 ? 1.294 12.725 -14.045 1.00 98.38 231 TRP A C 1
ATOM 1836 O O . TRP A 1 231 ? 0.210 12.445 -13.540 1.00 98.38 231 TRP A O 1
ATOM 1846 N N . ALA A 1 232 ? 2.296 13.195 -13.305 1.00 98.12 232 ALA A N 1
ATOM 1847 C CA . ALA A 1 232 ? 2.207 13.305 -11.857 1.00 98.12 232 ALA A CA 1
ATOM 1848 C C . ALA A 1 232 ? 1.068 14.236 -11.429 1.00 98.12 232 ALA A C 1
ATOM 1850 O O . ALA A 1 232 ? 0.291 13.886 -10.542 1.00 98.12 232 ALA A O 1
ATOM 1851 N N . LEU A 1 233 ? 0.916 15.389 -12.088 1.00 97.81 233 LEU A N 1
ATOM 1852 C CA . LEU A 1 233 ? -0.206 16.296 -11.834 1.00 97.81 233 LEU A CA 1
ATOM 1853 C C . LEU A 1 233 ? -1.542 15.682 -12.264 1.00 97.81 233 LEU A C 1
ATOM 1855 O O . LEU A 1 233 ? -2.535 15.818 -11.546 1.00 97.81 233 LEU A O 1
ATOM 1859 N N . SER A 1 234 ? -1.572 14.975 -13.398 1.00 97.69 234 SER A N 1
ATOM 1860 C CA . SER A 1 234 ? -2.785 14.323 -13.900 1.00 97.69 234 SER A CA 1
ATOM 1861 C C . SER A 1 234 ? -3.218 13.116 -13.063 1.00 97.69 234 SER A C 1
ATOM 1863 O O . SER A 1 234 ? -4.384 12.729 -13.141 1.00 97.69 234 SER A O 1
ATOM 1865 N N . ALA A 1 235 ? -2.341 12.555 -12.225 1.00 98.00 235 ALA A N 1
ATOM 1866 C CA . ALA A 1 235 ? -2.617 11.428 -11.331 1.00 98.00 235 ALA A CA 1
ATOM 1867 C C . ALA A 1 235 ? -3.072 11.846 -9.915 1.00 98.00 235 ALA A C 1
ATOM 1869 O O . ALA A 1 235 ? -3.581 11.016 -9.152 1.00 98.00 235 ALA A O 1
ATOM 1870 N N . VAL A 1 236 ? -2.938 13.127 -9.544 1.00 98.38 236 VAL A N 1
ATOM 1871 C CA . VAL A 1 236 ? -3.411 13.641 -8.247 1.00 98.38 236 VAL A CA 1
ATOM 1872 C C . VAL A 1 236 ? -4.936 13.579 -8.177 1.00 98.38 236 VAL A C 1
ATOM 1874 O O . VAL A 1 236 ? -5.653 14.030 -9.075 1.00 98.38 236 VAL A O 1
ATOM 1877 N N . ARG A 1 237 ? -5.463 13.033 -7.081 1.00 98.12 237 ARG A N 1
ATOM 1878 C CA . ARG A 1 237 ? -6.903 12.922 -6.834 1.00 98.12 237 ARG A CA 1
ATOM 1879 C C . ARG A 1 237 ? -7.236 13.319 -5.404 1.00 98.12 237 ARG A C 1
ATOM 1881 O O . ARG A 1 237 ? -6.474 13.083 -4.474 1.00 98.12 237 ARG A O 1
ATOM 1888 N N . LYS A 1 238 ? -8.437 13.867 -5.218 1.00 97.69 238 LYS A N 1
ATOM 1889 C CA . LYS A 1 238 ? -9.059 13.958 -3.892 1.00 97.69 238 LYS A CA 1
ATOM 1890 C C . LYS A 1 238 ? -9.898 12.706 -3.620 1.00 97.69 238 LYS A C 1
ATOM 1892 O O . LYS A 1 238 ? -10.528 12.216 -4.567 1.00 97.69 238 LYS A O 1
ATOM 1897 N N . PRO A 1 239 ? -9.967 12.226 -2.370 1.00 98.19 239 PRO A N 1
ATOM 1898 C CA . PRO A 1 239 ? -10.979 11.257 -1.976 1.00 98.19 239 PRO A CA 1
ATOM 1899 C C . PRO A 1 239 ? -12.400 11.773 -2.225 1.00 98.19 239 PRO A C 1
ATOM 1901 O O . PRO A 1 239 ? -12.654 12.983 -2.277 1.00 98.19 239 PRO A O 1
ATOM 1904 N N . VAL A 1 240 ? -13.337 10.845 -2.385 1.00 98.25 240 VAL A N 1
ATOM 1905 C CA . VAL A 1 240 ? -14.769 11.123 -2.462 1.00 98.25 240 VAL A CA 1
ATOM 1906 C C . VAL A 1 240 ? -15.275 11.371 -1.041 1.00 98.25 240 VAL A C 1
ATOM 1908 O O . VAL A 1 240 ? -15.294 10.472 -0.192 1.00 98.25 240 VAL A O 1
ATOM 1911 N N . ALA A 1 241 ? -15.651 12.621 -0.780 1.00 95.19 241 ALA A N 1
ATOM 1912 C CA . ALA A 1 241 ? -16.154 13.045 0.516 1.00 95.19 241 ALA A CA 1
ATOM 1913 C C . ALA A 1 241 ? -17.555 12.472 0.769 1.00 95.19 241 ALA A C 1
ATOM 1915 O O . ALA A 1 241 ? -18.458 12.655 -0.044 1.00 95.19 241 ALA A O 1
ATOM 1916 N N . ASP A 1 242 ? -17.727 11.843 1.928 1.00 96.56 242 ASP A N 1
ATOM 1917 C CA . ASP A 1 242 ? -19.021 11.440 2.472 1.00 96.56 242 ASP A CA 1
ATOM 1918 C C . ASP A 1 242 ? -18.972 11.634 4.000 1.00 96.56 242 ASP A C 1
ATOM 1920 O O . ASP A 1 242 ? -18.443 10.780 4.720 1.00 96.56 242 ASP A O 1
ATOM 1924 N N . PRO A 1 243 ? -19.468 12.777 4.511 1.00 96.19 243 PRO A N 1
ATOM 1925 C CA . PRO A 1 243 ? -19.501 13.040 5.948 1.00 96.19 243 PRO A CA 1
ATOM 1926 C C . PRO A 1 243 ? -20.337 12.016 6.722 1.00 96.19 243 PRO A C 1
ATOM 1928 O O . PRO A 1 243 ? -19.979 11.652 7.836 1.00 96.19 243 PRO A O 1
ATOM 1931 N N . ALA A 1 244 ? -21.416 11.500 6.125 1.00 96.94 244 ALA A N 1
ATOM 1932 C CA . ALA A 1 244 ? -22.276 10.529 6.788 1.00 96.94 244 ALA A CA 1
ATOM 1933 C C . ALA A 1 244 ? -21.570 9.176 6.945 1.00 96.94 244 ALA A C 1
ATOM 1935 O O . ALA A 1 244 ? -21.711 8.533 7.982 1.00 96.94 244 ALA A O 1
ATOM 1936 N N . ARG A 1 245 ? -20.789 8.745 5.945 1.00 95.69 245 ARG A N 1
ATOM 1937 C CA . ARG A 1 245 ? -19.902 7.576 6.066 1.00 95.69 245 ARG A CA 1
ATOM 1938 C C . ARG A 1 245 ? -18.887 7.769 7.183 1.00 95.69 245 ARG A C 1
ATOM 1940 O O . ARG A 1 245 ? -18.738 6.880 8.018 1.00 95.69 245 ARG A O 1
ATOM 1947 N N . PHE A 1 246 ? -18.215 8.920 7.209 1.00 94.81 246 PHE A N 1
ATOM 1948 C CA . PHE A 1 246 ? -17.253 9.229 8.265 1.00 94.81 246 PHE A CA 1
ATOM 1949 C C . PHE A 1 246 ? -17.899 9.123 9.652 1.00 94.81 246 PHE A C 1
ATOM 1951 O O . PHE A 1 246 ? -17.354 8.457 10.529 1.00 94.81 246 PHE A O 1
ATOM 1958 N N . ASP A 1 247 ? -19.093 9.693 9.829 1.00 96.81 247 ASP A N 1
ATOM 1959 C CA . ASP A 1 247 ? -19.826 9.623 11.093 1.00 96.81 247 ASP A CA 1
ATOM 1960 C C . ASP A 1 247 ? -20.189 8.184 11.479 1.00 96.81 247 ASP A C 1
ATOM 1962 O O . ASP A 1 247 ? -20.049 7.823 12.648 1.00 96.81 247 ASP A O 1
ATOM 1966 N N . ARG A 1 248 ? -20.611 7.339 10.525 1.00 96.94 248 ARG A N 1
ATOM 1967 C CA . ARG A 1 248 ? -20.897 5.914 10.782 1.00 96.94 248 ARG A CA 1
ATOM 1968 C C . ARG A 1 248 ? -19.653 5.171 11.268 1.00 96.94 248 ARG A C 1
ATOM 1970 O O . ARG A 1 248 ? -19.718 4.516 12.307 1.00 96.94 248 ARG A O 1
ATOM 1977 N N . VAL A 1 249 ? -18.516 5.340 10.589 1.00 96.00 249 VAL A N 1
ATOM 1978 C CA . VAL A 1 249 ? -17.232 4.749 11.010 1.00 96.00 249 VAL A CA 1
ATOM 1979 C C . VAL A 1 249 ? -16.807 5.293 12.378 1.00 96.00 249 VAL A C 1
ATOM 1981 O O . VAL A 1 249 ? -16.386 4.536 13.251 1.00 96.00 249 VAL A O 1
ATOM 1984 N N . TRP A 1 250 ? -16.976 6.594 12.620 1.00 95.62 250 TRP A N 1
ATOM 1985 C CA . TRP A 1 250 ? -16.671 7.201 13.912 1.00 95.62 250 TRP A CA 1
ATOM 1986 C C . TRP A 1 250 ? -17.531 6.636 15.047 1.00 95.62 250 TRP A C 1
ATOM 1988 O O . TRP A 1 250 ? -17.002 6.358 16.123 1.00 95.62 250 TRP A O 1
ATOM 1998 N N . GLN A 1 251 ? -18.833 6.411 14.832 1.00 96.50 251 GLN A N 1
ATOM 1999 C CA . GLN A 1 251 ? -19.681 5.780 15.849 1.00 96.50 251 GLN A CA 1
ATOM 2000 C C . GLN A 1 251 ? -19.207 4.363 16.193 1.00 96.50 251 GLN A C 1
ATOM 2002 O O . GLN A 1 251 ? -19.243 3.996 17.367 1.00 96.50 251 GLN A O 1
ATOM 2007 N N . GLN A 1 252 ? -18.716 3.593 15.215 1.00 93.88 252 GLN A N 1
ATOM 2008 C CA . GLN A 1 252 ? -18.121 2.278 15.482 1.00 93.88 252 GLN A CA 1
ATOM 2009 C C . GLN A 1 252 ? -16.888 2.405 16.376 1.00 93.88 252 GLN A C 1
ATOM 2011 O O . GLN A 1 252 ? -16.810 1.735 17.403 1.00 93.88 252 GLN A O 1
ATOM 2016 N N . VAL A 1 253 ? -15.965 3.317 16.055 1.00 92.50 253 VAL A N 1
ATOM 2017 C CA . VAL A 1 253 ? -14.777 3.572 16.887 1.00 92.50 253 VAL A CA 1
ATOM 2018 C C . VAL A 1 253 ? -15.181 3.995 18.300 1.00 92.50 253 VAL A C 1
ATOM 2020 O O . VAL A 1 253 ? -14.692 3.432 19.277 1.00 92.50 253 VAL A O 1
ATOM 2023 N N . ARG A 1 254 ? -16.122 4.938 18.424 1.00 94.38 254 ARG A N 1
ATOM 2024 C CA . ARG A 1 254 ? -16.608 5.430 19.720 1.00 94.38 254 ARG A CA 1
ATOM 2025 C C . ARG A 1 254 ? -17.279 4.335 20.548 1.00 94.38 254 ARG A C 1
ATOM 2027 O O . ARG A 1 254 ? -17.239 4.401 21.770 1.00 94.38 254 ARG A O 1
ATOM 2034 N N . SER A 1 255 ? -17.881 3.331 19.910 1.00 94.81 255 SER A N 1
ATOM 2035 C CA . SER A 1 255 ? -18.502 2.200 20.612 1.00 94.81 255 SER A CA 1
ATOM 2036 C C . SER A 1 255 ? -17.497 1.311 21.356 1.00 94.81 255 SER A C 1
ATOM 2038 O O . SER A 1 255 ? -17.892 0.596 22.272 1.00 94.81 255 SER A O 1
ATOM 2040 N N . TYR A 1 256 ? -16.204 1.389 21.014 1.00 92.00 256 TYR A N 1
ATOM 2041 C CA . TYR A 1 256 ? -15.138 0.682 21.728 1.00 92.00 256 TYR A CA 1
ATOM 2042 C C . TYR A 1 256 ? -14.653 1.406 22.992 1.00 92.00 256 TYR A C 1
ATOM 2044 O O . TYR A 1 256 ? -13.845 0.842 23.735 1.00 92.00 256 TYR A O 1
ATOM 2052 N N . ASP A 1 257 ? -15.120 2.628 23.263 1.00 91.88 257 ASP A N 1
ATOM 2053 C CA . ASP A 1 257 ? -14.781 3.323 24.503 1.00 91.88 257 ASP A CA 1
ATOM 2054 C C . ASP A 1 257 ? -15.278 2.523 25.718 1.00 91.88 257 ASP A C 1
ATOM 2056 O O . ASP A 1 257 ? -16.448 2.153 25.813 1.00 91.88 257 ASP A O 1
ATOM 2060 N N . GLY A 1 258 ? -14.359 2.189 26.625 1.00 89.19 258 GLY A N 1
ATOM 2061 C CA . GLY A 1 258 ? -14.626 1.314 27.769 1.00 89.19 258 GLY A CA 1
ATOM 2062 C C . GLY A 1 258 ? -14.860 -0.171 27.440 1.00 89.19 258 GLY A C 1
ATOM 2063 O O . GLY A 1 258 ? -15.126 -0.943 28.358 1.00 89.19 258 GLY A O 1
ATOM 2064 N N . ALA A 1 259 ? -14.741 -0.605 26.177 1.00 90.12 259 ALA A N 1
ATOM 2065 C CA . ALA A 1 259 ? -14.988 -2.001 25.793 1.00 90.12 259 ALA A CA 1
ATOM 2066 C C . ALA A 1 259 ? -13.872 -2.965 26.238 1.00 90.12 259 ALA A C 1
ATOM 2068 O O . ALA A 1 259 ? -14.123 -4.150 26.465 1.00 90.12 259 ALA A O 1
ATOM 2069 N N . TYR A 1 260 ? -12.633 -2.478 26.366 1.00 84.44 260 TYR A N 1
ATOM 2070 C CA . TYR A 1 260 ? -11.522 -3.287 26.863 1.00 84.44 260 TYR A CA 1
ATOM 2071 C C . TYR A 1 260 ? -11.554 -3.381 28.394 1.00 84.44 260 TYR A C 1
ATOM 2073 O O . TYR A 1 260 ? -11.341 -2.390 29.092 1.00 84.44 260 TYR A O 1
ATOM 2081 N N . ALA A 1 261 ? -11.731 -4.598 28.907 1.00 82.75 261 ALA A N 1
ATOM 2082 C CA . ALA A 1 261 ? -11.480 -4.943 30.299 1.00 82.75 261 ALA A CA 1
ATOM 2083 C C . ALA A 1 261 ? -10.296 -5.916 30.366 1.00 82.75 261 ALA A C 1
ATOM 2085 O O . ALA A 1 261 ? -10.351 -7.012 29.801 1.00 82.75 261 ALA A O 1
ATOM 2086 N N . MET A 1 262 ? -9.220 -5.523 31.053 1.00 80.44 262 MET A N 1
ATOM 2087 C CA . MET A 1 262 ? -8.120 -6.441 31.349 1.00 80.44 262 MET A CA 1
ATOM 2088 C C . MET A 1 262 ? -8.678 -7.577 32.215 1.00 80.44 262 MET A C 1
ATOM 2090 O O . MET A 1 262 ? -9.345 -7.310 33.217 1.00 80.44 262 MET A O 1
ATOM 2094 N N . ARG A 1 263 ? -8.459 -8.838 31.819 1.00 70.38 263 ARG A N 1
ATOM 2095 C CA . ARG A 1 263 ? -8.820 -9.968 32.685 1.00 70.38 263 ARG A CA 1
ATOM 2096 C C . ARG A 1 263 ? -7.972 -9.869 33.965 1.00 70.38 263 ARG A C 1
ATOM 2098 O O . ARG A 1 263 ? -6.759 -9.715 33.816 1.00 70.38 263 ARG A O 1
ATOM 2105 N N . PRO A 1 264 ? -8.596 -9.880 35.158 1.00 64.88 264 PRO A N 1
ATOM 2106 C CA . PRO A 1 264 ? -7.886 -9.757 36.428 1.00 64.88 264 PRO A CA 1
ATOM 2107 C C . PRO A 1 264 ? -6.958 -10.944 36.695 1.00 64.88 264 PRO A C 1
ATOM 2109 O O . PRO A 1 264 ? -7.234 -12.047 36.166 1.00 64.88 264 PRO A O 1
#

Secondary structure (DSSP, 8-state):
-HHHHHHHHHHT--SS--THHHHHHHIIIIIHHHHHHHHHHHHHHHGGGGG-TTSHHHHHHHHGGGTTTTTS-HHHHHHHHHTTHHHHHH-----PPPPP--SS---GGGGSPPPSTTGGG-----SHHHHHTTTTSHHHHHHHHHHHHHHHHHHHS---HHHHH-HHHHHHHHHHHHHHHHHHHHHHHHHHHT--HHHHHHHHHHHHHHHHHHHHHHHT-TT--HHHHHHHHHH-------HHHHHHHHHHHHHTTTT-----